Protein AF-A0A928DZR5-F1 (afdb_monomer_lite)

Sequence (218 aa):
MLEIAFDKNDNDEFLNQKRPVVEILNQNPQSFCEYRNFAVEVLEKYSDEQIVLIKNNCKLFSSNLFAVALFVQSCLTETKTECVVFKTKNYESELKSYKPYVALTIALKYAIRLYNLPLKQAYKEIANMSYLGIDIKKDYENKLILMTLNDKTEKIEMKATTLEQAIVAVSCLKAYSLLKTGDAFATRIAVKDRDENVNINEVINQIVKNVVGFVDRQ

Foldseek 3Di:
DEAEAEDQDPDCDDPRDHAAEDEAADDQDPALVSLLVVLVVVQVVCQVGQEYEYEYPDPNDDPLSNVLSNLLVVLVDPGNHRYYYYHDNPRVVSVVLNVLSVLLSVLLSLLSVLVPDDQVVSVVVLQVPCVLVWDWDADPPQQKIKIKDDDDPDEAEQEAPDSLSSSLQSSLVSSCSVSVLNGIYIYIHHRDPDDDDHDSVVSSRSNCVSRVVVSNVD

Radius of gyration: 18.71 Å; chains: 1; bounding box: 44×34×53 Å

Secondary structure (DSSP, 8-state):
--EEEEES--SSEETTEE--EEEESS---SSHHHHHHHHHHHHHHTTT-SEEEEEE--TTS-HHHHHHHHHHHHHHS-----EEEEE-TTHHHHHHHHHHHHHHHHHHHHHHHHHTS-HHHHHHHHTTGGGGTEEEEEETTTTEEEEEES--SS-EEEEE-SHHHHHHHHHHHHHHHHHT----EEEEEEPPSS-----HHHHHHHHHHHHHHHHTT-

pLDDT: mean 91.61, std 5.46, range [62.41, 97.62]

Structure (mmCIF, N/CA/C/O backbone):
data_AF-A0A928DZR5-F1
#
_entry.id   AF-A0A928DZR5-F1
#
loop_
_atom_site.group_PDB
_atom_site.id
_atom_site.type_symbol
_atom_site.label_atom_id
_atom_site.label_alt_id
_atom_site.label_comp_id
_atom_site.label_asym_id
_atom_site.label_entity_id
_atom_site.label_seq_id
_atom_site.pdbx_PDB_ins_code
_atom_site.Cartn_x
_atom_site.Cartn_y
_atom_site.Cartn_z
_atom_site.occupancy
_atom_site.B_iso_or_equiv
_atom_site.auth_seq_id
_atom_site.auth_comp_id
_atom_site.auth_asym_id
_atom_site.auth_atom_id
_atom_site.pdbx_PDB_model_num
ATOM 1 N N . MET A 1 1 ? -12.751 -5.216 0.660 1.00 71.50 1 MET A N 1
ATOM 2 C CA . MET A 1 1 ? -11.737 -4.137 0.723 1.00 71.50 1 MET A CA 1
ATOM 3 C C . MET A 1 1 ? -12.144 -3.271 1.882 1.00 71.50 1 MET A C 1
ATOM 5 O O . MET A 1 1 ? -13.259 -2.773 1.846 1.00 71.50 1 MET A O 1
ATOM 9 N N . LEU A 1 2 ? -11.287 -3.171 2.892 1.00 90.38 2 LEU A N 1
ATOM 10 C CA . LEU A 1 2 ? -11.593 -2.429 4.104 1.00 90.38 2 LEU A CA 1
ATOM 11 C C . LEU A 1 2 ? -11.701 -0.928 3.812 1.00 90.38 2 LEU A C 1
ATOM 13 O O . LEU A 1 2 ? -10.811 -0.347 3.185 1.00 90.38 2 LEU A O 1
ATOM 17 N N . GLU A 1 3 ? -12.777 -0.312 4.280 1.00 92.38 3 GLU A N 1
ATOM 18 C CA . GLU A 1 3 ? -12.950 1.133 4.315 1.00 92.38 3 GLU A CA 1
ATOM 19 C C . GLU A 1 3 ? -12.317 1.709 5.588 1.00 92.38 3 GLU A C 1
ATOM 21 O O . GLU A 1 3 ? -12.476 1.164 6.680 1.00 92.38 3 GLU A O 1
ATOM 26 N N . ILE A 1 4 ? -11.597 2.822 5.447 1.00 94.50 4 ILE A N 1
ATOM 27 C CA . ILE A 1 4 ? -11.065 3.585 6.578 1.00 94.50 4 ILE A CA 1
ATOM 28 C C . ILE A 1 4 ? -11.895 4.853 6.720 1.00 94.50 4 ILE A C 1
ATOM 30 O O . ILE A 1 4 ? -11.915 5.688 5.815 1.00 94.50 4 ILE A O 1
ATOM 34 N N . ALA A 1 5 ? -12.536 5.010 7.873 1.00 93.44 5 ALA A N 1
ATOM 35 C CA . ALA A 1 5 ? -13.313 6.191 8.213 1.00 93.44 5 ALA A CA 1
ATOM 36 C C . ALA A 1 5 ? -12.700 6.924 9.409 1.00 93.44 5 ALA A C 1
ATOM 38 O O . ALA A 1 5 ? -12.048 6.328 10.266 1.00 93.44 5 ALA A O 1
ATOM 39 N N . PHE A 1 6 ? -12.954 8.226 9.484 1.00 92.94 6 PHE A N 1
ATOM 40 C CA . PHE A 1 6 ? -12.655 9.046 10.652 1.00 92.94 6 PHE A CA 1
ATOM 41 C C . PHE A 1 6 ? -13.975 9.573 11.204 1.00 92.94 6 PHE A C 1
ATOM 43 O O . PHE A 1 6 ? -14.835 10.011 10.443 1.00 92.94 6 PHE A O 1
ATOM 50 N N . ASP A 1 7 ? -14.141 9.530 12.520 1.00 93.06 7 ASP A N 1
ATOM 51 C CA . ASP A 1 7 ? -15.343 10.018 13.190 1.00 93.06 7 ASP A CA 1
ATOM 52 C C . ASP A 1 7 ? -14.961 10.934 14.352 1.00 93.06 7 ASP A C 1
ATOM 54 O O . ASP A 1 7 ? -14.078 10.620 15.152 1.00 93.06 7 ASP A O 1
ATOM 58 N N . LYS A 1 8 ? -15.650 12.074 14.434 1.00 89.69 8 LYS A N 1
ATOM 59 C CA . LYS A 1 8 ? -15.463 13.080 15.483 1.00 89.69 8 LYS A CA 1
ATOM 60 C C . LYS A 1 8 ? -16.046 12.659 16.835 1.00 89.69 8 LYS A C 1
ATOM 62 O O . LYS A 1 8 ? -15.710 13.249 17.859 1.00 89.69 8 LYS A O 1
ATOM 67 N N . ASN A 1 9 ? -16.957 11.685 16.843 1.00 86.56 9 ASN A N 1
ATOM 68 C CA . ASN A 1 9 ? -17.625 11.245 18.062 1.00 86.56 9 ASN A CA 1
ATOM 69 C C . ASN A 1 9 ? -16.716 10.315 18.874 1.00 86.56 9 ASN A C 1
ATOM 71 O O . ASN A 1 9 ? -16.383 9.221 18.427 1.00 86.56 9 ASN A O 1
ATOM 75 N N . ASP A 1 10 ? -16.379 10.716 20.100 1.00 82.50 10 ASP A N 1
ATOM 76 C CA . ASP A 1 10 ? -15.495 9.964 21.012 1.00 82.50 10 ASP A CA 1
ATOM 77 C C . ASP A 1 10 ? -16.201 8.797 21.743 1.00 82.50 10 ASP A C 1
ATOM 79 O O . ASP A 1 10 ? -15.621 8.128 22.599 1.00 82.50 10 ASP A O 1
ATOM 83 N N . ASN A 1 11 ? -17.475 8.540 21.435 1.00 90.62 11 ASN A N 1
ATOM 84 C CA . ASN A 1 11 ? -18.231 7.421 21.996 1.00 90.62 11 ASN A CA 1
ATOM 85 C C . ASN A 1 11 ? -17.920 6.094 21.273 1.00 90.62 11 ASN A C 1
ATOM 87 O O . ASN A 1 11 ? -17.289 6.059 20.215 1.00 90.62 11 ASN A O 1
ATOM 91 N N . ASP A 1 12 ? -18.407 4.991 21.842 1.00 94.19 12 ASP A N 1
ATOM 92 C CA . ASP A 1 12 ? -18.210 3.629 21.317 1.00 94.19 12 ASP A CA 1
ATOM 93 C C . ASP A 1 12 ? -19.251 3.253 20.253 1.00 94.19 12 ASP A C 1
ATOM 95 O O . ASP A 1 12 ? -19.574 2.081 20.054 1.00 94.19 12 ASP A O 1
ATOM 99 N N . GLU A 1 13 ? -19.821 4.256 19.584 1.00 93.38 13 GLU A N 1
ATOM 100 C CA . GLU A 1 13 ? -20.900 4.074 18.623 1.00 93.38 13 GLU A CA 1
ATOM 101 C C . GLU A 1 13 ? -20.498 4.570 17.242 1.00 93.38 13 GLU A C 1
ATOM 103 O O . GLU A 1 13 ? -19.826 5.586 17.099 1.00 93.38 13 GLU A O 1
ATOM 108 N N . PHE A 1 14 ? -20.958 3.885 16.204 1.00 94.25 14 PHE A N 1
ATOM 109 C CA . PHE A 1 14 ? -20.889 4.367 14.831 1.00 94.25 14 PHE A CA 1
ATOM 110 C C . PHE A 1 14 ? -22.172 3.964 14.111 1.00 94.25 14 PHE A C 1
ATOM 112 O O . PHE A 1 14 ? -22.651 2.841 14.282 1.00 94.25 14 PHE A O 1
ATOM 119 N N . LEU A 1 15 ? -22.759 4.897 13.353 1.00 91.56 15 LEU A N 1
ATOM 120 C CA . LEU A 1 15 ? -24.101 4.746 12.771 1.00 91.56 15 LEU A CA 1
ATOM 121 C C . LEU A 1 15 ? -25.172 4.395 13.830 1.00 91.56 15 LEU A C 1
ATOM 123 O O . LEU A 1 15 ? -26.038 3.556 13.597 1.00 91.56 15 LEU A O 1
ATOM 127 N N . ASN A 1 16 ? -25.100 5.042 15.003 1.00 89.94 16 ASN A N 1
ATOM 128 C CA . ASN A 1 16 ? -26.013 4.863 16.146 1.00 89.94 16 ASN A CA 1
ATOM 129 C C . ASN A 1 16 ? -26.061 3.433 16.723 1.00 89.94 16 ASN A C 1
ATOM 131 O O . ASN A 1 16 ? -27.055 3.039 17.330 1.00 89.94 16 ASN A O 1
ATOM 135 N N . GLN A 1 17 ? -25.004 2.640 16.527 1.00 93.31 17 GLN A N 1
ATOM 136 C CA . GLN A 1 17 ? -24.871 1.299 17.097 1.00 93.31 17 GLN A CA 1
ATOM 137 C C . GLN A 1 17 ? -23.538 1.173 17.824 1.00 93.31 17 GLN A C 1
ATOM 139 O O . GLN A 1 17 ? -22.518 1.640 17.314 1.00 93.31 17 GLN A O 1
ATOM 144 N N . LYS A 1 18 ? -23.539 0.512 18.987 1.00 94.75 18 LYS A N 1
ATOM 145 C CA . LYS A 1 18 ? -22.303 0.157 19.692 1.00 94.75 18 LYS A CA 1
ATOM 146 C C . LYS A 1 18 ? -21.479 -0.812 18.855 1.00 94.75 18 LYS A C 1
ATOM 148 O O . LYS A 1 18 ? -22.033 -1.739 18.267 1.00 94.75 18 LYS A O 1
ATOM 153 N N . ARG A 1 19 ? -20.167 -0.597 18.817 1.00 96.25 19 ARG A N 1
ATOM 154 C CA . ARG A 1 19 ? -19.215 -1.402 18.043 1.00 96.25 19 ARG A CA 1
ATOM 155 C C . ARG A 1 19 ? -18.032 -1.821 18.917 1.00 96.25 19 ARG A C 1
ATOM 157 O O . ARG A 1 19 ? -17.744 -1.139 19.901 1.00 96.25 19 ARG A O 1
ATOM 164 N N . PRO A 1 20 ? -17.336 -2.916 18.578 1.00 96.19 20 PRO A N 1
ATOM 165 C CA . PRO A 1 20 ? -16.095 -3.283 19.250 1.00 96.19 20 PRO A CA 1
ATOM 166 C C . PRO A 1 20 ? -15.053 -2.164 19.145 1.00 96.19 20 PRO A C 1
ATOM 168 O O . PRO A 1 20 ? -14.880 -1.553 18.089 1.00 96.19 20 PRO A O 1
ATOM 171 N N . VAL A 1 21 ? -14.344 -1.922 20.249 1.00 97.00 21 VAL A N 1
ATOM 172 C CA . VAL A 1 21 ? -13.329 -0.868 20.366 1.00 97.00 21 VAL A CA 1
ATOM 173 C C . VAL A 1 21 ? -11.951 -1.484 20.572 1.00 97.00 21 VAL A C 1
ATOM 175 O O . VAL A 1 21 ? -11.769 -2.378 21.401 1.00 97.00 21 VAL A O 1
ATOM 178 N N . VAL A 1 22 ? -10.972 -0.961 19.839 1.00 96.88 22 VAL A N 1
ATOM 179 C CA . VAL A 1 22 ? -9.543 -1.190 20.040 1.00 96.88 22 VAL A CA 1
ATOM 180 C C . VAL A 1 22 ? -8.931 0.086 20.598 1.00 96.88 22 VAL A C 1
ATOM 182 O O . VAL A 1 22 ? -8.858 1.109 19.912 1.00 96.88 22 VAL A O 1
ATOM 185 N N . GLU A 1 23 ? -8.476 0.020 21.845 1.00 95.50 23 GLU A N 1
ATOM 186 C CA . GLU A 1 23 ? -7.739 1.112 22.473 1.00 95.50 23 GLU A CA 1
ATOM 187 C C . GLU A 1 23 ? -6.235 0.951 22.261 1.00 95.50 23 GLU A C 1
ATOM 189 O O . GLU A 1 23 ? -5.649 -0.092 22.553 1.00 95.50 23 GLU A O 1
ATOM 194 N N . ILE A 1 24 ? -5.593 2.016 21.785 1.00 94.12 24 ILE A N 1
ATOM 195 C CA . ILE A 1 24 ? -4.145 2.079 21.599 1.00 94.12 24 ILE A CA 1
ATOM 196 C C . ILE A 1 24 ? -3.582 2.997 22.678 1.00 94.12 24 ILE A C 1
ATOM 198 O O . ILE A 1 24 ? -3.734 4.216 22.607 1.00 94.12 24 ILE A O 1
ATOM 202 N N . LEU A 1 25 ? -2.961 2.400 23.699 1.00 90.75 25 LEU A N 1
ATOM 203 C CA . LEU A 1 25 ? -2.481 3.121 24.884 1.00 90.75 25 LEU A CA 1
ATOM 204 C C . LEU A 1 25 ? -0.953 3.285 24.890 1.00 90.75 25 LEU A C 1
ATOM 206 O O . LEU A 1 25 ? -0.453 4.402 24.983 1.00 90.75 25 LEU A O 1
ATOM 210 N N . ASN A 1 26 ? -0.212 2.183 24.739 1.00 88.25 26 ASN A N 1
ATOM 211 C CA . ASN A 1 26 ? 1.244 2.135 24.947 1.00 88.25 26 ASN A CA 1
ATOM 212 C C . ASN A 1 26 ? 2.001 1.482 23.777 1.00 88.25 26 ASN A C 1
ATOM 214 O O . ASN A 1 26 ? 3.027 0.839 23.980 1.00 88.25 26 ASN A O 1
ATOM 218 N N . GLN A 1 27 ? 1.481 1.606 22.555 1.00 88.50 27 GLN A N 1
ATOM 219 C CA . GLN A 1 27 ? 2.130 1.060 21.364 1.00 88.50 27 GLN A CA 1
ATOM 220 C C . GLN A 1 27 ? 3.113 2.078 20.784 1.00 88.50 27 GLN A C 1
ATOM 222 O O . GLN A 1 27 ? 2.746 3.223 20.536 1.00 88.50 27 GLN A O 1
ATOM 227 N N . ASN A 1 28 ? 4.350 1.658 20.528 1.00 91.38 28 ASN A N 1
ATOM 228 C CA . ASN A 1 28 ? 5.368 2.497 19.892 1.00 91.38 28 ASN A CA 1
ATOM 229 C C . ASN A 1 28 ? 6.084 1.720 18.773 1.00 91.38 28 ASN A C 1
ATOM 231 O O . ASN A 1 28 ? 7.232 1.303 18.961 1.00 91.38 28 ASN A O 1
ATOM 235 N N . PRO A 1 29 ? 5.406 1.478 17.636 1.00 91.94 29 PRO A N 1
ATOM 236 C CA . PRO A 1 29 ? 5.969 0.689 16.554 1.00 91.94 29 PRO A CA 1
ATOM 237 C C . PRO A 1 29 ? 7.194 1.385 15.952 1.00 91.94 29 PRO A C 1
ATOM 239 O O . PRO A 1 29 ? 7.109 2.544 15.546 1.00 91.94 29 PRO A O 1
ATOM 242 N N . GLN A 1 30 ? 8.320 0.679 15.860 1.00 91.25 30 GLN A N 1
ATOM 243 C CA . GLN A 1 30 ? 9.561 1.214 15.276 1.00 91.25 30 GLN A CA 1
ATOM 244 C C . GLN A 1 30 ? 9.642 1.008 13.760 1.00 91.25 30 GLN A C 1
ATOM 246 O O . GLN A 1 30 ? 10.487 1.591 13.079 1.00 91.25 30 GLN A O 1
ATOM 251 N N . SER A 1 31 ? 8.762 0.174 13.210 1.00 93.00 31 SER A N 1
ATOM 252 C CA . SER A 1 31 ? 8.752 -0.196 11.801 1.00 93.00 31 SER A CA 1
ATOM 253 C C . SER A 1 31 ? 7.333 -0.388 11.269 1.00 93.00 31 SER A C 1
ATOM 255 O O . SER A 1 31 ? 6.389 -0.654 12.014 1.00 93.00 31 SER A O 1
ATOM 257 N N . PHE A 1 32 ? 7.172 -0.312 9.944 1.00 95.25 32 PHE A N 1
ATOM 258 C CA . PHE A 1 32 ? 5.887 -0.623 9.314 1.00 95.25 32 PHE A CA 1
ATOM 259 C C . PHE A 1 32 ? 5.475 -2.093 9.510 1.00 95.25 32 PHE A C 1
ATOM 261 O O . PHE A 1 32 ? 4.285 -2.392 9.585 1.00 95.25 32 PHE A O 1
ATOM 268 N N . CYS A 1 33 ? 6.442 -3.004 9.672 1.00 94.56 33 CYS A N 1
ATOM 269 C CA . CYS A 1 33 ? 6.179 -4.401 10.020 1.00 94.56 33 CYS A CA 1
ATOM 270 C C . CYS A 1 33 ? 5.407 -4.533 11.336 1.00 94.56 33 CYS A C 1
ATOM 272 O O . CYS A 1 33 ? 4.471 -5.319 11.416 1.00 94.56 33 CYS A O 1
ATOM 274 N N . GLU A 1 34 ? 5.756 -3.747 12.353 1.00 95.31 34 GLU A N 1
ATOM 275 C CA . GLU A 1 34 ? 5.066 -3.781 13.646 1.00 95.31 34 GLU A CA 1
ATOM 276 C C . GLU A 1 34 ? 3.627 -3.261 13.536 1.00 95.31 34 GLU A C 1
ATOM 278 O O . GLU A 1 34 ? 2.712 -3.894 14.060 1.00 95.31 34 GLU A O 1
ATOM 283 N N . TYR A 1 35 ? 3.390 -2.190 12.763 1.00 97.06 35 TYR A N 1
ATOM 284 C CA . TYR A 1 35 ? 2.023 -1.757 12.433 1.00 97.06 35 TYR A CA 1
ATOM 285 C C . TYR A 1 35 ? 1.234 -2.862 11.721 1.00 97.06 35 TYR A C 1
ATOM 287 O O . TYR A 1 35 ? 0.052 -3.064 11.993 1.00 97.06 35 TYR A O 1
ATOM 295 N N . ARG A 1 36 ? 1.886 -3.587 10.807 1.00 95.94 36 ARG A N 1
ATOM 296 C CA . ARG A 1 36 ? 1.290 -4.694 10.055 1.00 95.94 36 ARG A CA 1
ATOM 297 C C . ARG A 1 36 ? 0.966 -5.905 10.916 1.00 95.94 36 ARG A C 1
ATOM 299 O O . ARG A 1 36 ? -0.083 -6.496 10.683 1.00 95.94 36 ARG A O 1
ATOM 306 N N . ASN A 1 37 ? 1.819 -6.260 11.871 1.00 95.00 37 ASN A N 1
ATOM 307 C CA . ASN A 1 37 ? 1.555 -7.346 12.814 1.00 95.00 37 ASN A CA 1
ATOM 308 C C . ASN A 1 37 ? 0.367 -6.991 13.707 1.00 95.00 37 ASN A C 1
ATOM 310 O O . ASN A 1 37 ? -0.575 -7.769 13.812 1.00 95.00 37 ASN A O 1
ATOM 314 N N . PHE A 1 38 ? 0.338 -5.765 14.232 1.00 96.38 38 PHE A N 1
ATOM 315 C CA . PHE A 1 38 ? -0.793 -5.305 15.031 1.00 96.38 38 PHE A CA 1
ATOM 316 C C . PHE A 1 38 ? -2.099 -5.244 14.219 1.00 96.38 38 PHE A C 1
ATOM 318 O O . PHE A 1 38 ? -3.172 -5.565 14.722 1.00 96.38 38 PHE A O 1
ATOM 325 N N . ALA A 1 39 ? -2.026 -4.891 12.932 1.00 96.44 39 ALA A N 1
ATOM 326 C CA . ALA A 1 39 ? -3.187 -4.922 12.046 1.00 96.44 39 ALA A CA 1
ATOM 327 C C . ALA A 1 39 ? -3.724 -6.348 11.835 1.00 96.44 39 ALA A C 1
ATOM 329 O O . ALA A 1 39 ? -4.938 -6.522 11.779 1.00 96.44 39 ALA A O 1
ATOM 330 N N . VAL A 1 40 ? -2.847 -7.356 11.749 1.00 95.12 40 VAL A N 1
ATOM 331 C CA . VAL A 1 40 ? -3.257 -8.771 11.702 1.00 95.12 40 VAL A CA 1
ATOM 332 C C . VAL A 1 40 ? -3.973 -9.150 12.992 1.00 95.12 40 VAL A C 1
ATOM 334 O O . VAL A 1 40 ? -5.101 -9.620 12.924 1.00 95.12 40 VAL A O 1
ATOM 337 N N . GLU A 1 41 ? -3.383 -8.851 14.152 1.00 94.75 41 GLU A N 1
ATOM 338 C CA . GLU A 1 41 ? -3.993 -9.148 15.456 1.00 94.75 41 GLU A CA 1
ATOM 339 C C . GLU A 1 41 ? -5.399 -8.548 15.587 1.00 94.75 41 GLU A C 1
ATOM 341 O O . GLU A 1 41 ? -6.324 -9.212 16.053 1.00 94.75 41 GLU A O 1
ATOM 346 N N . VAL A 1 42 ? -5.584 -7.298 15.147 1.00 95.19 42 VAL A N 1
ATOM 347 C CA . VAL A 1 42 ? -6.896 -6.639 15.161 1.00 95.19 42 VAL A CA 1
ATOM 348 C C . VAL A 1 42 ? -7.871 -7.316 14.197 1.00 95.19 42 VAL A C 1
ATOM 350 O O . VAL A 1 42 ? -8.982 -7.652 14.601 1.00 95.19 42 VAL A O 1
ATOM 353 N N . LEU A 1 43 ? -7.483 -7.542 12.941 1.00 94.06 43 LEU A N 1
ATOM 354 C CA . LEU A 1 43 ? -8.386 -8.133 11.947 1.00 94.06 43 LEU A CA 1
ATOM 355 C C . LEU A 1 43 ? -8.747 -9.590 12.262 1.00 94.06 43 LEU A C 1
ATOM 357 O O . LEU A 1 43 ? -9.856 -10.010 11.950 1.00 94.06 43 LEU A O 1
ATOM 361 N N . GLU A 1 44 ? -7.853 -10.350 12.894 1.00 93.56 44 GLU A N 1
ATOM 362 C CA . GLU A 1 44 ? -8.131 -11.716 13.345 1.00 93.56 44 GLU A CA 1
ATOM 363 C C . GLU A 1 44 ? -9.061 -11.720 14.561 1.00 93.56 44 GLU A C 1
ATOM 365 O O . GLU A 1 44 ? -10.085 -12.412 14.561 1.00 93.56 44 GLU A O 1
ATOM 370 N N . LYS A 1 45 ? -8.751 -10.900 15.575 1.00 94.25 45 LYS A N 1
ATOM 371 C CA . LYS A 1 45 ? -9.537 -10.810 16.813 1.00 94.25 45 LYS A CA 1
ATOM 372 C C . LYS A 1 45 ? -10.978 -10.361 16.570 1.00 94.25 45 LYS A C 1
ATOM 374 O O . LYS A 1 45 ? -11.873 -10.805 17.283 1.00 94.25 45 LYS A O 1
ATOM 379 N N . TYR A 1 46 ? -11.196 -9.489 15.589 1.00 93.38 46 TYR A N 1
ATOM 380 C CA . TYR A 1 46 ? -12.511 -8.941 15.247 1.00 93.38 46 TYR A CA 1
ATOM 381 C C . TYR A 1 46 ? -12.997 -9.415 13.868 1.00 93.38 46 TYR A C 1
ATOM 383 O O . TYR A 1 46 ? -13.766 -8.726 13.205 1.00 93.38 46 TYR A O 1
ATOM 391 N N . SER A 1 47 ? -12.564 -10.602 13.437 1.00 89.25 47 SER A N 1
ATOM 392 C CA . SER A 1 47 ? -12.852 -11.153 12.103 1.00 89.25 47 SER A CA 1
ATOM 393 C C . SER A 1 47 ? -14.340 -11.364 11.798 1.00 89.25 47 SER A C 1
ATOM 395 O O . SER A 1 47 ? -14.712 -11.378 10.624 1.00 89.25 47 SER A O 1
ATOM 397 N N . ASP A 1 48 ? -15.188 -11.497 12.821 1.00 90.06 48 ASP A N 1
ATOM 398 C CA . ASP A 1 48 ? -16.648 -11.619 12.689 1.00 90.06 48 ASP A CA 1
ATOM 399 C C . ASP A 1 48 ? -17.398 -10.279 12.752 1.00 90.06 48 ASP A C 1
ATOM 401 O O . ASP A 1 48 ? -18.610 -10.229 12.539 1.00 90.06 48 ASP A O 1
ATOM 405 N N . GLU A 1 49 ? -16.688 -9.184 13.006 1.00 93.75 49 GLU A N 1
ATOM 406 C CA . GLU A 1 49 ? -17.266 -7.857 13.171 1.00 93.75 49 GLU A CA 1
ATOM 407 C C . GLU A 1 49 ? -17.153 -7.070 11.868 1.00 93.75 49 GLU A C 1
ATOM 409 O O . GLU A 1 49 ? -16.064 -6.910 11.313 1.00 93.75 49 GLU A O 1
ATOM 414 N N . GLN A 1 50 ? -18.273 -6.521 11.390 1.00 94.25 50 GLN A N 1
ATOM 415 C CA . GLN A 1 50 ? -18.280 -5.699 10.174 1.00 94.25 50 GLN A CA 1
ATOM 416 C C . G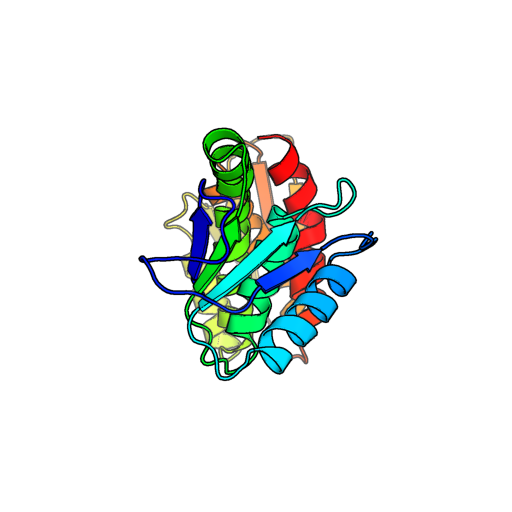LN A 1 50 ? -17.599 -4.341 10.378 1.00 94.25 50 GLN A C 1
ATOM 418 O O . GLN A 1 50 ? -16.997 -3.808 9.447 1.00 94.25 50 GLN A O 1
ATOM 423 N N . ILE A 1 51 ? -17.707 -3.766 11.582 1.00 96.25 51 ILE A N 1
ATOM 424 C CA . ILE A 1 51 ? -17.188 -2.433 11.897 1.00 96.25 51 ILE A CA 1
ATOM 425 C C . ILE A 1 51 ? -16.425 -2.473 13.215 1.00 96.25 51 ILE A C 1
ATOM 427 O O . ILE A 1 51 ? -16.989 -2.853 14.240 1.00 96.25 51 ILE A O 1
ATOM 431 N N . VAL A 1 52 ? -15.180 -1.998 13.198 1.00 96.88 52 VAL A N 1
ATOM 432 C CA . VAL A 1 52 ? -14.318 -1.896 14.385 1.00 96.88 52 VAL A CA 1
ATOM 433 C C . VAL A 1 52 ? -13.913 -0.444 14.616 1.00 96.88 52 VAL A C 1
ATOM 435 O O . VAL A 1 52 ? -13.558 0.272 13.679 1.00 96.88 52 VAL A O 1
ATOM 438 N N . LEU A 1 53 ? -13.963 0.008 15.869 1.00 97.62 53 LEU A N 1
ATOM 439 C CA . LEU A 1 53 ? -13.569 1.362 16.258 1.00 97.62 53 LEU A CA 1
ATOM 440 C C . LEU A 1 53 ? -12.140 1.364 16.794 1.00 97.62 53 LEU A C 1
ATOM 442 O O . LEU A 1 53 ? -11.792 0.542 17.637 1.00 97.62 53 LEU A O 1
ATOM 446 N N . ILE A 1 54 ? -11.330 2.326 16.364 1.00 97.06 54 ILE A N 1
ATOM 447 C CA . ILE A 1 54 ? -9.981 2.554 16.882 1.00 97.06 54 ILE A CA 1
ATOM 448 C C . ILE A 1 54 ? -9.978 3.843 17.691 1.00 97.06 54 ILE A C 1
ATOM 450 O O . ILE A 1 54 ? -10.295 4.913 17.167 1.00 97.06 54 ILE A O 1
ATOM 454 N N . LYS A 1 55 ? -9.564 3.749 18.954 1.00 95.56 55 LYS A N 1
ATOM 455 C CA . LYS A 1 55 ? -9.279 4.899 19.813 1.00 95.56 55 LYS A CA 1
ATOM 456 C C . LYS A 1 55 ? -7.782 4.979 20.049 1.00 95.56 55 LYS A C 1
ATOM 458 O O . LYS A 1 55 ? -7.221 4.202 20.823 1.00 95.56 55 LYS A O 1
ATOM 463 N N . ASN A 1 56 ? -7.130 5.913 19.362 1.00 93.69 56 ASN A N 1
ATOM 464 C CA . ASN A 1 56 ? -5.704 6.138 19.538 1.00 93.69 56 ASN A CA 1
ATOM 465 C C . ASN A 1 56 ? -5.446 7.182 20.630 1.00 93.69 56 ASN A C 1
ATOM 467 O O . ASN A 1 56 ? -5.581 8.380 20.396 1.00 93.69 56 ASN A O 1
ATOM 471 N N . ASN A 1 57 ? -5.042 6.712 21.809 1.00 90.94 57 ASN A N 1
ATOM 472 C CA . ASN A 1 57 ? -4.635 7.552 22.936 1.00 90.94 57 ASN A CA 1
ATOM 473 C C . ASN A 1 57 ? -3.104 7.594 23.103 1.00 90.94 57 ASN A C 1
ATOM 475 O O . ASN A 1 57 ? -2.603 8.141 24.087 1.00 90.94 57 ASN A O 1
ATOM 479 N N . CYS A 1 58 ? -2.347 7.042 22.148 1.00 91.62 58 CYS A N 1
ATOM 480 C CA . CYS A 1 58 ? -0.896 6.967 22.193 1.00 91.62 58 CYS A CA 1
ATOM 481 C C . CYS A 1 58 ? -0.257 7.957 21.211 1.00 91.62 58 CYS A C 1
ATOM 483 O O . CYS A 1 58 ? -0.344 7.805 19.996 1.00 91.62 58 CYS A O 1
ATOM 485 N N . LYS A 1 59 ? 0.464 8.956 21.733 1.00 87.88 59 LYS A N 1
ATOM 486 C CA . LYS A 1 59 ? 1.128 9.981 20.901 1.00 87.88 59 LYS A CA 1
ATOM 487 C C . LYS A 1 59 ? 2.250 9.439 20.012 1.00 87.88 59 LYS A C 1
ATOM 489 O O . LYS A 1 59 ? 2.603 10.085 19.033 1.00 87.88 59 LYS A O 1
ATOM 494 N N . LEU A 1 60 ? 2.832 8.298 20.375 1.00 90.75 60 LEU A N 1
ATOM 495 C CA . LEU A 1 60 ? 3.918 7.662 19.623 1.00 90.75 60 LEU A CA 1
ATOM 496 C C . LEU A 1 60 ? 3.396 6.764 18.491 1.00 90.75 60 LEU A C 1
ATOM 498 O O . LEU A 1 60 ? 4.181 6.233 17.711 1.00 90.75 60 LEU A O 1
ATOM 502 N N . PHE A 1 61 ? 2.077 6.602 18.391 1.00 93.44 61 PHE A N 1
ATOM 503 C CA . PHE A 1 61 ? 1.440 5.741 17.413 1.00 93.44 61 PHE A CA 1
ATOM 504 C C . PHE A 1 61 ? 0.797 6.568 16.298 1.00 93.44 61 PHE A C 1
ATOM 506 O O . PHE A 1 61 ? -0.079 7.398 16.545 1.00 93.44 61 PHE A O 1
ATOM 513 N N . SER A 1 62 ? 1.189 6.311 15.051 1.00 93.38 62 SER A N 1
ATOM 514 C CA . SER A 1 62 ? 0.608 6.961 13.876 1.00 93.38 62 SER A CA 1
ATOM 515 C C . SER A 1 62 ? -0.674 6.251 13.441 1.00 93.38 62 SER A C 1
ATOM 517 O O . SER A 1 62 ? -0.636 5.150 12.885 1.00 93.38 62 SER A O 1
ATOM 519 N N . SER A 1 63 ? -1.819 6.915 13.635 1.00 94.19 63 SER A N 1
ATOM 520 C CA . SER A 1 63 ? -3.118 6.452 13.123 1.00 94.19 63 SER A CA 1
ATOM 521 C C . SER A 1 63 ? -3.093 6.252 11.605 1.00 94.19 63 SER A C 1
ATOM 523 O O . SER A 1 63 ? -3.661 5.288 11.101 1.00 94.19 63 SER A O 1
ATOM 525 N N . ASN A 1 64 ? -2.378 7.114 10.875 1.00 94.69 64 ASN A N 1
ATOM 526 C CA . ASN A 1 64 ? -2.290 7.054 9.418 1.00 94.69 64 ASN A CA 1
ATOM 527 C C . ASN A 1 64 ? -1.520 5.822 8.935 1.00 94.69 64 ASN A C 1
ATOM 529 O O . ASN A 1 64 ? -2.005 5.100 8.064 1.00 94.69 64 ASN A O 1
ATOM 533 N N . LEU A 1 65 ? -0.356 5.527 9.526 1.00 95.44 65 LEU A N 1
ATOM 534 C CA . LEU A 1 65 ? 0.393 4.311 9.187 1.00 95.44 65 LEU A CA 1
ATOM 535 C C . LEU A 1 65 ? -0.381 3.053 9.569 1.00 95.44 65 LEU A C 1
ATOM 537 O O . LEU A 1 65 ? -0.379 2.082 8.814 1.00 95.44 65 LEU A O 1
ATOM 541 N N . PHE A 1 66 ? -1.095 3.079 10.692 1.00 97.19 66 PHE A N 1
ATOM 542 C CA . PHE A 1 66 ? -1.932 1.955 11.076 1.00 97.19 66 PHE A CA 1
ATOM 543 C C . PHE A 1 66 ? -3.124 1.750 10.141 1.00 97.19 66 PHE A C 1
ATOM 545 O O . PHE A 1 66 ? -3.413 0.617 9.767 1.00 97.19 66 PHE A O 1
ATOM 552 N N . ALA A 1 67 ? -3.766 2.825 9.682 1.00 96.50 67 ALA A N 1
ATOM 553 C CA . ALA A 1 67 ? -4.802 2.754 8.658 1.00 96.50 67 ALA A CA 1
ATOM 554 C C . ALA A 1 67 ? -4.276 2.126 7.356 1.00 96.50 67 ALA A C 1
ATOM 556 O O . ALA A 1 67 ? -4.946 1.278 6.766 1.00 96.50 67 ALA A O 1
ATOM 557 N N . VAL A 1 68 ? -3.058 2.484 6.925 1.00 96.62 68 VAL A N 1
ATOM 558 C CA . VAL A 1 68 ? -2.406 1.832 5.776 1.00 96.62 68 VAL A CA 1
ATOM 559 C C . VAL A 1 68 ? -2.138 0.354 6.060 1.00 96.62 68 VAL A C 1
ATOM 561 O O . VAL A 1 68 ? -2.389 -0.481 5.194 1.00 96.62 68 VAL A O 1
ATOM 564 N N . ALA A 1 69 ? -1.662 0.008 7.257 1.00 97.00 69 ALA A N 1
ATOM 565 C CA . ALA A 1 69 ? -1.407 -1.378 7.638 1.00 97.00 69 ALA A CA 1
ATOM 566 C C . ALA A 1 69 ? -2.690 -2.226 7.621 1.00 97.00 69 ALA A C 1
ATOM 568 O O . ALA A 1 69 ? -2.707 -3.269 6.971 1.00 97.00 69 ALA A O 1
ATOM 569 N N . LEU A 1 70 ? -3.774 -1.755 8.244 1.00 97.06 70 LEU A N 1
ATOM 570 C CA . LEU A 1 70 ? -5.095 -2.396 8.216 1.00 97.06 70 LEU A CA 1
ATOM 571 C C . LEU A 1 70 ? -5.597 -2.597 6.786 1.00 97.06 70 LEU A C 1
ATOM 573 O O . LEU A 1 70 ? -6.016 -3.692 6.411 1.00 97.06 70 LEU A O 1
ATOM 577 N N . PHE A 1 71 ? -5.490 -1.556 5.961 1.00 95.56 71 PHE A N 1
ATOM 578 C CA . PHE A 1 71 ? -5.869 -1.619 4.558 1.00 95.56 71 PHE A CA 1
ATOM 579 C C . PHE A 1 71 ? -5.087 -2.698 3.794 1.00 95.56 71 PHE A C 1
ATOM 581 O O . PHE A 1 71 ? -5.685 -3.526 3.103 1.00 95.56 71 PHE A O 1
ATOM 588 N N . VAL A 1 72 ? -3.758 -2.709 3.933 1.00 95.31 72 VAL A N 1
ATOM 589 C CA . VAL A 1 72 ? -2.880 -3.689 3.282 1.00 95.31 72 VAL A CA 1
ATOM 590 C C . VAL A 1 72 ? -3.236 -5.103 3.716 1.00 95.31 72 VAL A C 1
ATOM 592 O O . VAL A 1 72 ? -3.382 -5.971 2.858 1.00 95.31 72 VAL A O 1
ATOM 595 N N . GLN A 1 73 ? -3.408 -5.337 5.019 1.00 94.69 73 GLN A N 1
ATOM 596 C CA . GLN A 1 73 ? -3.738 -6.673 5.507 1.00 94.69 73 GLN A CA 1
ATOM 597 C C . GLN A 1 73 ? -5.103 -7.135 5.005 1.00 94.69 73 GLN A C 1
ATOM 599 O O . GLN A 1 73 ? -5.203 -8.255 4.524 1.00 94.69 73 GLN A O 1
ATOM 604 N N . SER A 1 74 ? -6.102 -6.250 4.941 1.00 93.19 74 SER A N 1
ATOM 605 C CA . SER A 1 74 ? -7.411 -6.582 4.352 1.00 93.19 74 SER A CA 1
ATOM 606 C C . SER A 1 74 ? -7.368 -6.960 2.863 1.00 93.19 74 SER A C 1
ATOM 608 O O . SER A 1 74 ? -8.345 -7.471 2.321 1.00 93.19 74 SER A O 1
ATOM 610 N N . CYS A 1 75 ? -6.271 -6.642 2.165 1.00 92.19 75 CYS A N 1
ATOM 611 C CA . CYS A 1 75 ? -6.045 -7.037 0.775 1.00 92.19 75 CYS A CA 1
ATOM 612 C C . CYS A 1 75 ? -5.281 -8.366 0.655 1.00 92.19 75 CYS A C 1
ATOM 614 O O . CYS A 1 75 ? -5.249 -8.935 -0.434 1.00 92.19 75 CYS A O 1
ATOM 616 N N . LEU A 1 76 ? -4.635 -8.821 1.732 1.00 91.25 76 LEU A N 1
ATOM 617 C CA . LEU A 1 76 ? -3.840 -10.051 1.782 1.00 91.25 76 LEU A CA 1
ATOM 618 C C . LEU A 1 76 ? -4.573 -11.196 2.486 1.00 91.25 76 LEU A C 1
ATOM 620 O O . LEU A 1 76 ? -4.250 -12.355 2.237 1.00 91.25 76 LEU A O 1
ATOM 624 N N . THR A 1 77 ? -5.541 -10.886 3.346 1.00 86.19 77 THR A N 1
ATOM 625 C CA . THR A 1 77 ? -6.330 -11.863 4.096 1.00 86.19 77 THR A CA 1
ATOM 626 C C . THR A 1 77 ? -7.821 -11.658 3.866 1.00 86.19 77 THR A C 1
ATOM 628 O O . THR A 1 77 ? -8.293 -10.546 3.621 1.00 86.19 77 THR A O 1
ATOM 631 N N . GLU A 1 78 ? -8.582 -12.748 3.944 1.00 82.12 78 GLU A N 1
ATOM 632 C CA . GLU A 1 78 ? -10.038 -12.665 3.996 1.00 82.12 78 GLU A CA 1
ATOM 633 C C . GLU A 1 78 ? -10.459 -12.173 5.384 1.00 82.12 78 GLU A C 1
ATOM 635 O O . GLU A 1 78 ? -10.113 -12.763 6.405 1.00 82.12 78 GLU A O 1
ATOM 640 N N . THR A 1 79 ? -11.203 -11.072 5.424 1.00 83.81 79 THR A N 1
ATOM 641 C CA . THR A 1 79 ? -11.800 -10.521 6.643 1.00 83.81 79 THR A CA 1
ATOM 642 C C . THR A 1 79 ? -13.232 -10.093 6.341 1.00 83.81 79 THR A C 1
ATOM 644 O O . THR A 1 79 ? -13.506 -9.582 5.250 1.00 83.81 79 THR A O 1
ATOM 647 N N . LYS A 1 80 ? -14.152 -10.308 7.291 1.00 88.31 80 LYS A N 1
ATOM 648 C CA . LYS A 1 80 ? -15.520 -9.770 7.206 1.00 88.31 80 LYS A CA 1
ATOM 649 C C . LYS A 1 80 ? -15.597 -8.327 7.695 1.00 88.31 80 LYS A C 1
ATOM 651 O O . LYS A 1 80 ? -16.646 -7.707 7.557 1.00 88.31 80 LYS A O 1
ATOM 656 N N . THR A 1 81 ? -14.515 -7.789 8.257 1.00 92.19 81 THR A N 1
ATOM 657 C CA . THR A 1 81 ? -14.457 -6.379 8.621 1.00 92.19 81 THR A CA 1
ATOM 658 C C . THR A 1 81 ? -14.487 -5.537 7.354 1.00 92.19 81 THR A C 1
ATOM 660 O O . THR A 1 81 ? -13.580 -5.569 6.520 1.00 92.19 81 THR A O 1
ATOM 663 N N . GLU A 1 82 ? -15.567 -4.784 7.208 1.00 92.75 82 GLU A N 1
ATOM 664 C CA . GLU A 1 82 ? -15.835 -3.917 6.069 1.00 92.75 82 GLU A CA 1
ATOM 665 C C . GLU A 1 82 ? -15.312 -2.506 6.328 1.00 92.75 82 GLU A C 1
ATOM 667 O O . GLU A 1 82 ? -14.831 -1.859 5.401 1.00 92.75 82 GLU A O 1
ATOM 672 N N . CYS A 1 83 ? -15.349 -2.043 7.583 1.00 95.38 83 CYS A N 1
ATOM 673 C CA . CYS A 1 83 ? -14.953 -0.690 7.951 1.00 95.38 83 CYS A CA 1
ATOM 674 C C . CYS A 1 83 ? -14.166 -0.648 9.267 1.00 95.38 83 CYS A C 1
ATOM 676 O O . CYS A 1 83 ? -14.560 -1.242 10.271 1.00 95.38 83 CYS A O 1
ATOM 678 N N . VAL A 1 84 ? -13.077 0.118 9.282 1.00 96.69 84 VAL A N 1
ATOM 679 C CA . VAL A 1 84 ? -12.410 0.538 10.515 1.00 96.69 84 VAL A CA 1
ATOM 680 C C . VAL A 1 84 ? -12.567 2.044 10.684 1.00 96.69 84 VAL A C 1
ATOM 682 O O . VAL A 1 84 ? -12.229 2.825 9.793 1.00 96.69 84 VAL A O 1
ATOM 685 N N . VAL A 1 85 ? -13.059 2.453 11.853 1.00 96.50 85 VAL A N 1
ATOM 686 C CA . VAL A 1 85 ? -13.366 3.850 12.165 1.00 96.50 85 VAL A CA 1
ATOM 687 C C . VAL A 1 85 ? -12.399 4.375 13.218 1.00 96.50 85 VAL A C 1
ATOM 689 O O . VAL A 1 85 ? -12.437 3.959 14.374 1.00 96.50 85 VAL A O 1
ATOM 692 N N . PHE A 1 86 ? -11.564 5.337 12.847 1.00 96.00 86 PHE A N 1
ATOM 693 C CA . PHE A 1 86 ? -10.713 6.061 13.783 1.00 96.00 86 PHE A CA 1
ATOM 694 C C . PHE A 1 86 ? -11.526 7.145 14.488 1.00 96.00 86 PHE A C 1
ATOM 696 O O . PHE A 1 86 ? -11.952 8.127 13.873 1.00 96.00 86 PHE A O 1
ATOM 703 N N . LYS A 1 87 ? -11.734 6.975 15.794 1.00 95.19 87 LYS A N 1
ATOM 704 C CA . LYS A 1 87 ? -12.346 7.994 16.646 1.00 95.19 87 LYS A CA 1
ATOM 705 C C . LYS A 1 87 ? -11.306 9.058 16.967 1.00 95.19 87 LYS A C 1
ATOM 707 O O . LYS A 1 87 ? -10.258 8.758 17.536 1.00 95.19 87 LYS A O 1
ATOM 712 N N . THR A 1 88 ? -11.581 10.299 16.585 1.00 89.94 88 THR A N 1
ATOM 713 C CA . THR A 1 88 ? -10.646 11.412 16.762 1.00 89.94 88 THR A CA 1
ATOM 714 C C . THR A 1 88 ? -11.354 12.682 17.200 1.00 89.94 88 THR A C 1
ATOM 716 O O . THR A 1 88 ? -12.382 13.064 16.655 1.00 89.94 88 THR A O 1
ATOM 719 N N . LYS A 1 89 ? -10.761 13.399 18.156 1.00 86.06 89 LYS A N 1
ATOM 720 C CA . LYS A 1 89 ? -11.256 14.717 18.583 1.00 86.06 89 LYS A CA 1
ATOM 721 C C . LYS A 1 89 ? -10.983 15.801 17.535 1.00 86.06 89 LYS A C 1
ATOM 723 O O . LYS A 1 89 ? -11.767 16.735 17.406 1.00 86.06 89 LYS A O 1
ATOM 728 N N . ASN A 1 90 ? -9.911 15.649 16.752 1.00 85.75 90 ASN A N 1
ATOM 729 C CA . ASN A 1 90 ? -9.442 16.627 15.766 1.00 85.75 90 ASN A CA 1
ATOM 730 C C . ASN A 1 90 ? -9.682 16.136 14.330 1.00 85.75 90 ASN A C 1
ATOM 732 O O . ASN A 1 90 ? -8.759 16.090 13.516 1.00 85.75 90 ASN A O 1
ATOM 736 N N . TYR A 1 91 ? -10.931 15.771 14.023 1.00 87.69 91 TYR A N 1
ATOM 737 C CA . TYR A 1 91 ? -11.338 15.159 12.751 1.00 87.69 91 TYR A CA 1
ATOM 738 C C . TYR A 1 91 ? -10.759 15.836 11.503 1.00 87.69 91 TYR A C 1
ATOM 740 O O . TYR A 1 91 ? -10.177 15.159 10.662 1.00 87.69 91 TYR A O 1
ATOM 748 N N . GLU A 1 92 ? -10.877 17.159 11.374 1.00 88.88 92 GLU A N 1
ATOM 749 C CA . GLU A 1 92 ? -10.418 17.859 10.166 1.00 88.88 92 GLU A CA 1
ATOM 750 C C . GLU A 1 92 ? -8.903 17.762 9.974 1.00 88.88 92 GLU A C 1
ATOM 752 O O . GLU A 1 92 ? -8.426 17.586 8.851 1.00 88.88 92 GLU A O 1
ATOM 757 N N . SER A 1 93 ? -8.150 17.849 11.073 1.00 88.81 93 SER A N 1
ATOM 758 C CA . SER A 1 93 ? -6.692 17.761 11.031 1.00 88.81 93 SER A CA 1
ATOM 759 C C . SER A 1 93 ? -6.232 16.349 10.688 1.00 88.81 93 SER A C 1
ATOM 761 O O . SER A 1 93 ? -5.336 16.195 9.862 1.00 88.81 93 SER A O 1
ATOM 763 N N . GLU A 1 94 ? -6.855 15.330 11.283 1.00 88.25 94 GLU A N 1
ATOM 764 C CA . GLU A 1 94 ? -6.541 13.928 10.990 1.00 88.25 94 GLU A CA 1
ATOM 765 C C . GLU A 1 94 ? -6.934 13.549 9.561 1.00 88.25 94 GLU A C 1
ATOM 767 O O . GLU A 1 94 ? -6.165 12.934 8.832 1.00 88.25 94 GLU A O 1
ATOM 772 N N . LEU A 1 95 ? -8.107 13.983 9.097 1.00 88.75 95 LEU A N 1
ATOM 773 C CA . LEU A 1 95 ? -8.521 13.715 7.725 1.00 88.75 95 LEU A CA 1
ATOM 774 C C . LEU A 1 95 ? -7.571 14.379 6.723 1.00 88.75 95 LEU A C 1
ATOM 776 O O . LEU A 1 95 ? -7.242 13.793 5.691 1.00 88.75 95 LEU A O 1
ATOM 780 N N . LYS A 1 96 ? -7.123 15.609 7.004 1.00 89.38 96 LYS A N 1
ATOM 781 C CA . LYS A 1 96 ? -6.146 16.299 6.158 1.00 89.38 96 LYS A CA 1
ATOM 782 C C . LYS A 1 96 ? -4.805 15.562 6.146 1.00 89.38 96 LYS A C 1
ATOM 784 O O . LYS A 1 96 ? -4.262 15.387 5.058 1.00 89.38 96 LYS A O 1
ATOM 789 N N . SER A 1 97 ? -4.316 15.108 7.300 1.00 90.19 97 SER A N 1
ATOM 790 C CA . SER A 1 97 ? -3.055 14.362 7.398 1.00 90.19 97 SER A CA 1
ATOM 791 C C . SER A 1 97 ? -3.139 12.977 6.745 1.00 90.19 97 SER A C 1
ATOM 793 O O . SER A 1 97 ? -2.142 12.492 6.221 1.00 90.19 97 SER A O 1
ATOM 795 N N . TYR A 1 98 ? -4.324 12.357 6.707 1.00 90.94 98 TYR A N 1
ATOM 796 C CA . TYR A 1 98 ? -4.542 11.057 6.070 1.00 90.94 98 TYR A CA 1
ATOM 797 C C . TYR A 1 98 ? -4.612 11.119 4.536 1.00 90.94 98 TYR A C 1
ATOM 799 O O . TYR A 1 98 ? -4.262 10.151 3.864 1.00 90.94 98 TYR A O 1
ATOM 807 N N . LYS A 1 99 ? -5.035 12.243 3.939 1.00 89.88 99 LYS A N 1
ATOM 808 C CA . LYS A 1 99 ? -5.199 12.366 2.472 1.00 89.88 99 LYS A CA 1
ATOM 809 C C . LYS A 1 99 ? -3.969 11.901 1.668 1.00 89.88 99 LYS A C 1
ATOM 811 O O . LYS A 1 99 ? -4.159 11.107 0.746 1.00 89.88 99 LYS A O 1
ATOM 816 N N . PRO A 1 100 ? -2.728 12.308 1.997 1.00 90.69 100 PRO A N 1
ATOM 817 C CA . PRO A 1 100 ? -1.529 11.803 1.323 1.00 90.69 100 PRO A CA 1
ATOM 818 C C . PRO A 1 100 ? -1.349 10.277 1.438 1.00 90.69 100 PRO A C 1
ATOM 820 O O . PRO A 1 100 ? -0.912 9.623 0.490 1.00 90.69 100 PRO A O 1
ATOM 823 N N . TYR A 1 101 ? -1.760 9.670 2.555 1.00 94.25 101 TYR A N 1
ATOM 824 C CA . TYR A 1 101 ? -1.683 8.221 2.765 1.00 94.25 101 TYR A CA 1
ATOM 825 C C . TYR A 1 101 ? -2.650 7.434 1.862 1.00 94.25 101 TYR A C 1
ATOM 827 O O . TYR A 1 101 ? -2.391 6.266 1.572 1.00 94.25 101 TYR A O 1
ATOM 835 N N . VAL A 1 102 ? -3.703 8.062 1.323 1.00 92.56 102 VAL A N 1
ATOM 836 C CA . VAL A 1 102 ? -4.582 7.442 0.312 1.00 92.56 102 VAL A CA 1
ATOM 837 C C . VAL A 1 102 ? -3.824 7.147 -0.989 1.00 92.56 102 VAL A C 1
ATOM 839 O O . VAL A 1 102 ? -4.039 6.114 -1.623 1.00 92.56 102 VAL A O 1
ATOM 842 N N . ALA A 1 103 ? -2.884 8.006 -1.393 1.00 92.88 103 ALA A N 1
ATOM 843 C CA . ALA A 1 103 ? -2.037 7.723 -2.555 1.00 92.88 103 ALA A CA 1
ATOM 844 C C . ALA A 1 103 ? -1.157 6.482 -2.316 1.00 92.88 103 ALA A C 1
ATOM 846 O O . ALA A 1 103 ? -0.996 5.647 -3.212 1.00 92.88 103 ALA A O 1
ATOM 847 N N . LEU A 1 104 ? -0.645 6.331 -1.090 1.00 95.31 104 LEU A N 1
ATOM 848 C CA . LEU A 1 104 ? 0.136 5.170 -0.674 1.00 95.31 104 LEU A CA 1
ATOM 849 C C . LEU A 1 104 ? -0.713 3.886 -0.656 1.00 95.31 104 LEU A C 1
ATOM 851 O O . LEU A 1 104 ? -0.261 2.868 -1.177 1.00 95.31 104 LEU A O 1
ATOM 855 N N . THR A 1 105 ? -1.954 3.910 -0.156 1.00 95.12 105 THR A N 1
ATOM 856 C CA . THR A 1 105 ? -2.836 2.724 -0.197 1.00 95.12 105 THR A CA 1
ATOM 857 C C . THR A 1 105 ? -3.183 2.310 -1.629 1.00 95.12 105 THR A C 1
ATOM 859 O O . THR A 1 105 ? -3.153 1.119 -1.946 1.00 95.12 105 THR A O 1
ATOM 862 N N . ILE A 1 106 ? -3.430 3.266 -2.534 1.00 94.38 106 ILE A N 1
ATOM 863 C CA . ILE A 1 106 ? -3.662 2.986 -3.962 1.00 94.38 106 ILE A CA 1
ATOM 864 C C . ILE A 1 106 ? -2.432 2.327 -4.601 1.00 94.38 106 ILE A C 1
ATOM 866 O O . ILE A 1 106 ? -2.571 1.365 -5.364 1.00 94.38 106 ILE A O 1
ATOM 870 N N . ALA A 1 107 ? -1.231 2.821 -4.294 1.00 95.62 107 ALA A N 1
ATOM 871 C CA . ALA A 1 107 ? 0.019 2.242 -4.776 1.00 95.62 107 ALA A CA 1
ATOM 872 C C . ALA A 1 107 ? 0.261 0.828 -4.228 1.00 95.62 107 ALA A C 1
ATOM 874 O O . ALA A 1 107 ? 0.609 -0.071 -4.990 1.00 95.62 107 ALA A O 1
ATOM 875 N N . LEU A 1 108 ? 0.012 0.595 -2.939 1.00 97.06 108 LEU A N 1
ATOM 876 C CA . LEU A 1 108 ? 0.169 -0.721 -2.313 1.00 97.06 108 LEU A CA 1
ATOM 877 C C . LEU A 1 108 ? -0.849 -1.737 -2.845 1.00 97.06 108 LEU A C 1
ATOM 879 O O . LEU A 1 108 ? -0.482 -2.866 -3.160 1.00 97.06 108 LEU A O 1
ATOM 883 N N . LYS A 1 109 ? -2.110 -1.334 -3.047 1.00 95.75 109 LYS A N 1
ATOM 884 C CA . LYS A 1 109 ? -3.115 -2.184 -3.708 1.00 95.75 109 LYS A CA 1
ATOM 885 C C . LYS A 1 109 ? -2.686 -2.553 -5.126 1.00 95.75 109 LYS A C 1
ATOM 887 O O . LYS A 1 109 ? -2.895 -3.682 -5.566 1.00 95.75 109 LYS A O 1
ATOM 892 N N . TYR A 1 110 ? -2.089 -1.606 -5.846 1.00 96.19 110 TYR A N 1
ATOM 893 C CA . TYR A 1 110 ? -1.543 -1.867 -7.171 1.00 96.19 110 TYR A CA 1
ATOM 894 C C . TYR A 1 110 ? -0.377 -2.865 -7.124 1.00 96.19 110 TYR A C 1
ATOM 896 O O . TYR A 1 110 ? -0.364 -3.792 -7.927 1.00 96.19 110 TYR A O 1
ATOM 904 N N . ALA A 1 111 ? 0.528 -2.749 -6.148 1.00 97.25 111 ALA A N 1
ATOM 905 C CA . ALA A 1 111 ? 1.611 -3.711 -5.937 1.00 97.25 111 ALA A CA 1
ATOM 906 C C . ALA A 1 111 ? 1.086 -5.137 -5.701 1.00 97.25 111 ALA A C 1
ATOM 908 O O . ALA A 1 111 ? 1.524 -6.074 -6.365 1.00 97.25 111 ALA A O 1
ATOM 909 N N . ILE A 1 112 ? 0.099 -5.288 -4.809 1.00 96.06 112 ILE A N 1
ATOM 910 C CA . ILE A 1 112 ? -0.541 -6.580 -4.507 1.00 96.06 112 ILE A CA 1
ATOM 911 C C . ILE A 1 112 ? -1.224 -7.152 -5.756 1.00 96.06 112 ILE A C 1
ATOM 913 O O . ILE A 1 112 ? -1.113 -8.343 -6.038 1.00 96.06 112 ILE A O 1
ATOM 917 N N . ARG A 1 113 ? -1.888 -6.307 -6.555 1.00 95.31 113 ARG A N 1
ATOM 918 C CA . ARG A 1 113 ? -2.469 -6.730 -7.835 1.00 95.31 113 ARG A CA 1
ATOM 919 C C . ARG A 1 113 ? -1.398 -7.229 -8.804 1.00 95.31 113 ARG A C 1
ATOM 921 O O . ARG A 1 113 ? -1.584 -8.300 -9.363 1.00 95.31 113 ARG A O 1
ATOM 928 N N . LEU A 1 114 ? -0.305 -6.486 -8.999 1.00 95.56 114 LEU A N 1
ATOM 929 C CA . LEU A 1 114 ? 0.786 -6.897 -9.892 1.00 95.56 114 LEU A CA 1
ATOM 930 C C . LEU A 1 114 ? 1.417 -8.221 -9.455 1.00 95.56 114 LEU A C 1
ATOM 932 O O . LEU A 1 114 ? 1.696 -9.062 -10.302 1.00 95.56 114 LEU A O 1
ATOM 936 N N . TYR A 1 115 ? 1.600 -8.406 -8.148 1.00 94.69 115 TYR A N 1
ATOM 937 C CA . TYR A 1 115 ? 2.105 -9.645 -7.561 1.00 94.69 115 TYR A CA 1
ATOM 938 C C . TYR A 1 115 ? 1.214 -10.860 -7.869 1.00 94.69 115 TYR A C 1
ATOM 940 O O . TYR A 1 115 ? 1.726 -11.943 -8.125 1.00 94.69 115 TYR A O 1
ATOM 948 N N . ASN A 1 116 ? -0.108 -10.673 -7.911 1.00 93.06 116 ASN A N 1
ATOM 949 C CA . ASN A 1 116 ? -1.066 -11.743 -8.206 1.00 93.06 116 ASN A CA 1
ATOM 950 C C . ASN A 1 116 ? -1.269 -12.009 -9.712 1.00 93.06 116 ASN A C 1
ATOM 952 O O . ASN A 1 116 ? -2.060 -12.879 -10.079 1.00 93.06 116 ASN A O 1
ATOM 956 N N . LEU A 1 117 ? -0.606 -11.259 -10.599 1.00 93.88 117 LEU A N 1
ATOM 957 C CA . LEU A 1 117 ? -0.702 -11.457 -12.046 1.00 93.88 117 LEU A CA 1
ATOM 958 C C . LEU A 1 117 ? 0.405 -12.389 -12.558 1.00 93.88 117 LEU A C 1
ATOM 960 O O . LEU A 1 117 ? 1.536 -12.327 -12.081 1.00 93.88 117 LEU A O 1
ATOM 964 N N . PRO A 1 118 ? 0.143 -13.172 -13.622 1.00 93.25 118 PRO A N 1
ATOM 965 C CA . PRO A 1 118 ? 1.210 -13.842 -14.359 1.00 93.25 118 PRO A CA 1
ATOM 966 C C . PRO A 1 118 ? 2.254 -12.830 -14.851 1.00 93.25 118 PRO A C 1
ATOM 968 O O . PRO A 1 118 ? 1.883 -11.762 -15.343 1.00 93.25 118 PRO A O 1
ATOM 971 N N . LEU A 1 119 ? 3.543 -13.183 -14.823 1.00 92.88 119 LEU A N 1
ATOM 972 C CA . LEU A 1 119 ? 4.672 -12.290 -15.140 1.00 92.88 119 LEU A CA 1
ATOM 973 C C . LEU A 1 119 ? 4.471 -11.432 -16.398 1.00 92.88 119 LEU A C 1
ATOM 975 O O . LEU A 1 119 ? 4.632 -10.211 -16.376 1.00 92.88 119 LEU A O 1
ATOM 979 N N . LYS A 1 120 ? 4.067 -12.058 -17.510 1.00 92.50 120 LYS A N 1
ATOM 980 C CA . LYS A 1 120 ? 3.826 -11.348 -18.780 1.00 92.50 120 LYS A CA 1
ATOM 981 C C . LYS A 1 120 ? 2.709 -10.309 -18.663 1.00 92.50 120 LYS A C 1
ATOM 983 O O . LYS A 1 120 ? 2.785 -9.253 -19.290 1.00 92.50 120 LYS A O 1
ATOM 988 N N . GLN A 1 121 ? 1.668 -10.605 -17.885 1.00 94.12 121 GLN A N 1
ATOM 989 C CA . GLN A 1 121 ? 0.567 -9.677 -17.638 1.00 94.12 121 GLN A CA 1
ATOM 990 C C 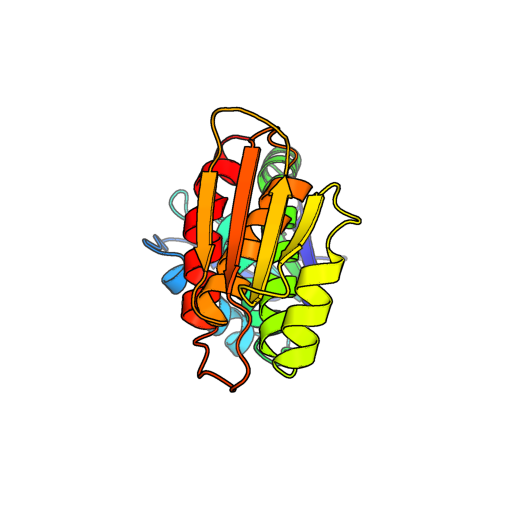. GLN A 1 121 ? 0.998 -8.549 -16.700 1.00 94.12 121 GLN A C 1
ATOM 992 O O . GLN A 1 121 ? 0.673 -7.400 -16.985 1.00 94.12 121 GLN A O 1
ATOM 997 N N . ALA A 1 122 ? 1.796 -8.843 -15.668 1.00 94.81 122 ALA A N 1
ATOM 998 C CA . ALA A 1 122 ? 2.356 -7.828 -14.778 1.00 94.81 122 ALA A CA 1
ATOM 999 C C . ALA A 1 122 ? 3.181 -6.788 -15.559 1.00 94.81 122 ALA A C 1
ATOM 1001 O O . ALA A 1 122 ? 2.909 -5.592 -15.464 1.00 94.81 122 ALA A O 1
ATOM 1002 N N . TYR A 1 123 ? 4.111 -7.213 -16.426 1.00 94.81 123 TYR A N 1
ATOM 1003 C CA . TYR A 1 123 ? 4.880 -6.278 -17.264 1.00 94.81 123 TYR A CA 1
ATOM 1004 C C . TYR A 1 123 ? 4.026 -5.532 -18.294 1.00 94.81 123 TYR A C 1
ATOM 1006 O O . TYR A 1 123 ? 4.279 -4.357 -18.573 1.00 94.81 123 TYR A O 1
ATOM 1014 N N . LYS A 1 124 ? 3.001 -6.184 -18.860 1.00 93.56 124 LYS A N 1
ATOM 1015 C CA . LYS A 1 124 ? 2.043 -5.513 -19.748 1.00 93.56 124 LYS A CA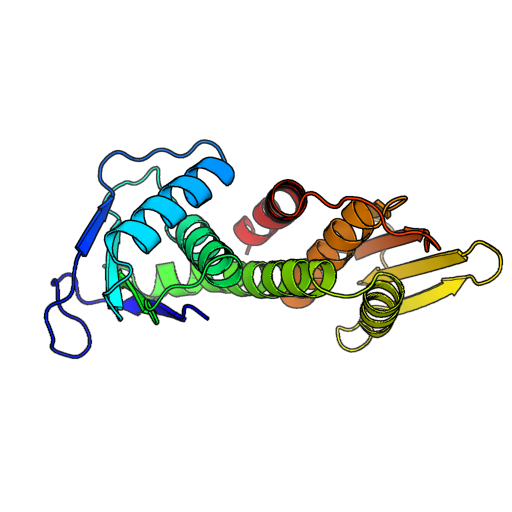 1
ATOM 1016 C C . LYS A 1 124 ? 1.296 -4.405 -19.006 1.00 93.56 124 LYS A C 1
ATOM 1018 O O . LYS A 1 124 ? 1.104 -3.333 -19.570 1.00 93.56 124 LYS A O 1
ATOM 1023 N N . GLU A 1 125 ? 0.893 -4.654 -17.765 1.00 94.19 125 GLU A N 1
ATOM 1024 C CA . GLU A 1 125 ? 0.186 -3.676 -16.945 1.00 94.19 125 GLU A CA 1
ATOM 1025 C C . GLU A 1 125 ? 1.097 -2.521 -16.511 1.00 94.19 125 GLU A C 1
ATOM 1027 O O . GLU A 1 125 ? 0.721 -1.362 -16.680 1.00 94.19 125 GLU A O 1
ATOM 1032 N N . ILE A 1 126 ? 2.333 -2.819 -16.092 1.00 94.31 126 ILE A N 1
ATOM 1033 C CA . ILE A 1 126 ? 3.382 -1.819 -15.831 1.00 94.31 126 ILE A CA 1
ATOM 1034 C C . ILE A 1 126 ? 3.554 -0.875 -17.027 1.00 94.31 126 ILE A C 1
ATOM 1036 O O . ILE A 1 126 ? 3.559 0.346 -16.876 1.00 94.31 126 ILE A O 1
ATOM 1040 N N . ALA A 1 127 ? 3.636 -1.432 -18.234 1.00 93.00 127 ALA A N 1
ATOM 1041 C CA . ALA A 1 127 ? 3.818 -0.654 -19.449 1.00 93.00 127 ALA A CA 1
ATOM 1042 C C . ALA A 1 127 ? 2.604 0.204 -19.860 1.00 93.00 127 ALA A C 1
ATOM 1044 O O . ALA A 1 127 ? 2.728 1.011 -20.780 1.00 93.00 127 ALA A O 1
ATOM 1045 N N . ASN A 1 128 ? 1.447 0.037 -19.214 1.00 90.19 128 ASN A N 1
ATOM 1046 C CA . ASN A 1 128 ? 0.204 0.740 -19.536 1.00 90.19 128 ASN A CA 1
ATOM 1047 C C . ASN A 1 128 ? -0.135 1.852 -18.525 1.00 90.19 128 ASN A C 1
ATOM 1049 O O . ASN A 1 128 ? -1.255 2.355 -18.510 1.00 90.19 128 ASN A O 1
ATOM 1053 N N . MET A 1 129 ? 0.814 2.265 -17.680 1.00 89.31 129 MET A N 1
ATOM 1054 C CA . MET A 1 129 ? 0.606 3.298 -16.653 1.00 89.31 129 MET A CA 1
ATOM 1055 C C . MET A 1 129 ? 0.631 4.752 -17.165 1.00 89.31 129 MET A C 1
ATOM 1057 O O . MET A 1 129 ? 0.618 5.686 -16.362 1.00 89.31 129 MET A O 1
ATOM 1061 N N . SER A 1 130 ? 0.643 4.978 -18.481 1.00 85.88 130 SER A N 1
ATOM 1062 C CA . SER A 1 130 ? 0.793 6.318 -19.073 1.00 85.88 130 SER A CA 1
ATOM 1063 C C . SER A 1 130 ? -0.338 7.290 -18.717 1.00 85.88 130 SER A C 1
ATOM 1065 O O . SER A 1 130 ? -0.128 8.500 -18.678 1.00 85.88 130 SER A O 1
ATOM 1067 N N . TYR A 1 131 ? -1.521 6.773 -18.368 1.00 83.75 131 TYR A N 1
ATOM 1068 C CA . TYR A 1 131 ? -2.683 7.561 -17.939 1.00 83.75 131 TYR A CA 1
ATOM 1069 C C . TYR A 1 131 ? -2.438 8.421 -16.684 1.00 83.75 131 TYR A C 1
ATOM 1071 O O . TYR A 1 131 ? -3.217 9.326 -16.400 1.00 83.75 131 TYR A O 1
ATOM 1079 N N . LEU A 1 132 ? -1.366 8.156 -15.932 1.00 85.19 132 LEU A N 1
ATOM 1080 C CA . LEU A 1 132 ? -0.957 8.932 -14.757 1.00 85.19 132 LEU A CA 1
ATOM 1081 C C . LEU A 1 132 ? -0.030 10.114 -15.100 1.00 85.19 132 LEU A C 1
ATOM 1083 O O . LEU A 1 132 ? 0.548 10.710 -14.196 1.00 85.19 132 LEU A O 1
ATOM 1087 N N . GLY A 1 133 ? 0.146 10.440 -16.386 1.00 86.62 133 GLY A N 1
ATOM 1088 C CA . GLY A 1 133 ? 1.120 11.446 -16.830 1.00 86.62 133 GLY A CA 1
ATOM 1089 C C . GLY A 1 133 ? 2.566 10.942 -16.782 1.00 86.62 133 GLY A C 1
ATOM 1090 O O . GLY A 1 133 ? 3.497 11.735 -16.678 1.00 86.62 133 GLY A O 1
ATOM 1091 N N . ILE A 1 134 ? 2.747 9.620 -16.825 1.00 90.75 134 ILE A N 1
ATOM 1092 C CA . ILE A 1 134 ? 4.052 8.957 -16.847 1.00 90.75 134 ILE A CA 1
ATOM 1093 C C . ILE A 1 134 ? 4.442 8.715 -18.310 1.00 90.75 134 ILE A C 1
ATOM 1095 O O . ILE A 1 134 ? 3.700 8.057 -19.042 1.00 90.75 134 ILE A O 1
ATOM 1099 N N . ASP A 1 135 ? 5.611 9.198 -18.728 1.00 92.56 135 ASP A N 1
ATOM 1100 C CA . ASP A 1 135 ? 6.200 8.837 -20.021 1.00 92.56 135 ASP A CA 1
ATOM 1101 C C . ASP A 1 135 ? 6.739 7.407 -19.948 1.00 92.56 135 ASP A C 1
ATOM 1103 O O . ASP A 1 135 ? 7.476 7.071 -19.020 1.00 92.56 135 ASP A O 1
ATOM 1107 N N . ILE A 1 136 ? 6.366 6.559 -20.909 1.00 93.38 136 ILE A N 1
ATOM 1108 C CA . ILE A 1 136 ? 6.760 5.146 -20.950 1.00 93.38 136 ILE A CA 1
ATOM 1109 C C . ILE A 1 136 ? 7.380 4.840 -22.308 1.00 93.38 136 ILE A C 1
ATOM 1111 O O . ILE A 1 136 ? 6.718 4.924 -23.342 1.00 93.38 136 ILE A O 1
ATOM 1115 N N . LYS A 1 137 ? 8.636 4.388 -22.298 1.00 93.75 137 LYS A N 1
ATOM 1116 C CA . LYS A 1 137 ? 9.364 3.934 -23.489 1.00 93.75 137 LYS A CA 1
ATOM 1117 C C . LYS A 1 137 ? 9.768 2.477 -23.328 1.00 93.75 137 LYS A C 1
ATOM 1119 O O . LYS A 1 137 ? 10.288 2.079 -22.289 1.00 93.75 137 LYS A O 1
ATOM 1124 N N . LYS A 1 138 ? 9.530 1.676 -24.366 1.00 92.38 138 LYS A N 1
ATOM 1125 C CA . LYS A 1 138 ? 9.958 0.274 -24.426 1.00 92.38 138 LYS A CA 1
ATOM 1126 C C . LYS A 1 138 ? 11.195 0.170 -25.299 1.00 92.38 138 LYS A C 1
ATOM 1128 O O . LYS A 1 138 ? 11.149 0.540 -26.468 1.00 92.38 138 LYS A O 1
ATOM 1133 N N . ASP A 1 139 ? 12.262 -0.359 -24.729 1.00 91.38 139 ASP A N 1
ATOM 1134 C CA . ASP A 1 139 ? 13.464 -0.744 -25.451 1.00 91.38 139 ASP A CA 1
ATOM 1135 C C . ASP A 1 139 ? 13.405 -2.257 -25.679 1.00 91.38 139 ASP A C 1
ATOM 1137 O O . ASP A 1 139 ? 13.628 -3.054 -24.764 1.00 91.38 139 ASP A O 1
ATOM 1141 N N . TYR A 1 140 ? 13.017 -2.654 -26.890 1.00 87.69 140 TYR A N 1
ATOM 1142 C CA . TYR A 1 140 ? 12.873 -4.064 -27.245 1.00 87.69 140 TYR A CA 1
ATOM 1143 C C . TYR A 1 140 ? 14.223 -4.768 -27.412 1.00 87.69 140 TYR A C 1
ATOM 1145 O O . TYR A 1 140 ? 14.296 -5.971 -27.171 1.00 87.69 140 TYR A O 1
ATOM 1153 N N . GLU A 1 141 ? 15.276 -4.033 -27.782 1.00 88.44 141 GLU A N 1
ATOM 1154 C CA . GLU A 1 141 ? 16.619 -4.583 -27.986 1.00 88.44 141 GLU A CA 1
ATOM 1155 C C . GLU A 1 141 ? 17.243 -4.970 -26.645 1.00 88.44 141 GLU A C 1
ATOM 1157 O O . GLU A 1 141 ? 17.702 -6.097 -26.466 1.00 88.44 141 GLU A O 1
ATOM 1162 N N . ASN A 1 142 ? 17.164 -4.069 -25.662 1.00 89.81 142 ASN A N 1
ATOM 1163 C CA . ASN A 1 142 ? 17.711 -4.292 -24.323 1.00 89.81 142 ASN A CA 1
ATOM 1164 C C . ASN A 1 142 ? 16.700 -4.901 -23.339 1.00 89.81 142 ASN A C 1
ATOM 1166 O O . ASN A 1 142 ? 17.026 -5.102 -22.167 1.00 89.81 142 ASN A O 1
ATOM 1170 N N . LYS A 1 143 ? 15.473 -5.194 -23.793 1.00 92.56 143 LYS A N 1
ATOM 1171 C CA . LYS A 1 143 ? 14.356 -5.687 -22.967 1.00 92.56 143 LYS A CA 1
ATOM 1172 C C . LYS A 1 143 ? 14.094 -4.801 -21.742 1.00 92.56 143 LYS A C 1
ATOM 1174 O O . LYS A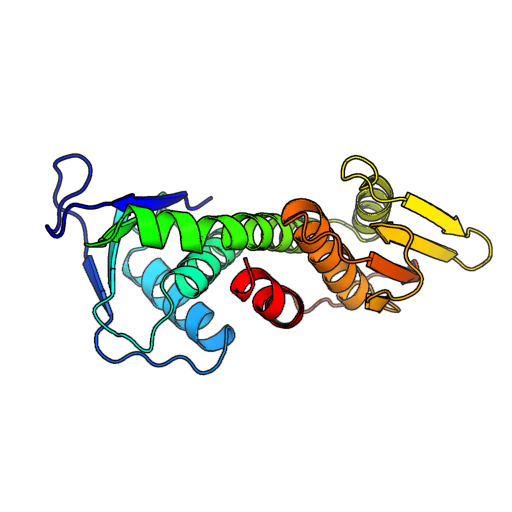 1 143 ? 13.980 -5.299 -20.620 1.00 92.56 143 LYS A O 1
ATOM 1179 N N . LEU A 1 144 ? 13.991 -3.487 -21.944 1.00 94.94 144 LEU A N 1
ATOM 1180 C CA . LEU A 1 144 ? 13.735 -2.521 -20.873 1.00 94.94 144 LEU A CA 1
ATOM 1181 C C . LEU A 1 144 ? 12.384 -1.820 -21.031 1.00 94.94 144 LEU A C 1
ATOM 1183 O O . LEU A 1 144 ? 11.934 -1.513 -22.134 1.00 94.94 144 LEU A O 1
ATOM 1187 N N . ILE A 1 145 ? 11.773 -1.491 -19.896 1.00 95.19 145 ILE A N 1
ATOM 1188 C CA . ILE A 1 145 ? 10.720 -0.481 -19.789 1.00 95.19 145 ILE A CA 1
ATOM 1189 C C . ILE A 1 145 ? 11.323 0.709 -19.043 1.00 95.19 145 ILE A C 1
ATOM 1191 O O . ILE A 1 145 ? 11.783 0.583 -17.908 1.00 95.19 145 ILE A O 1
ATOM 1195 N N . LEU A 1 146 ? 11.349 1.861 -19.700 1.00 95.25 146 LEU A N 1
ATOM 1196 C CA . LEU A 1 146 ? 11.800 3.131 -19.146 1.00 95.25 146 LEU A CA 1
ATOM 1197 C C . LEU A 1 146 ? 10.560 3.945 -18.795 1.00 95.25 146 LEU A C 1
ATOM 1199 O O . LEU A 1 146 ? 9.689 4.118 -19.648 1.00 95.25 146 LEU A O 1
ATOM 1203 N N . MET A 1 147 ? 10.472 4.425 -17.560 1.00 95.06 147 MET A N 1
ATOM 1204 C CA . MET A 1 147 ? 9.332 5.212 -17.093 1.00 95.06 147 MET A CA 1
ATOM 1205 C C . MET A 1 147 ? 9.820 6.493 -16.431 1.00 95.06 147 MET A C 1
ATOM 1207 O O . MET A 1 147 ? 10.714 6.432 -15.587 1.00 95.06 147 MET A O 1
ATOM 1211 N N . THR A 1 148 ? 9.218 7.627 -16.781 1.00 92.88 148 THR A N 1
ATOM 1212 C CA . THR A 1 148 ? 9.586 8.942 -16.241 1.00 92.88 148 THR A CA 1
ATOM 1213 C C . THR A 1 148 ? 8.337 9.715 -15.831 1.00 92.88 148 THR A C 1
ATOM 1215 O O . THR A 1 148 ? 7.393 9.840 -16.606 1.00 92.88 148 THR A O 1
ATOM 1218 N N . LEU A 1 149 ? 8.337 10.254 -14.616 1.00 91.06 149 LEU A N 1
ATOM 1219 C CA . LEU A 1 149 ? 7.360 11.219 -14.119 1.00 91.06 149 LEU A CA 1
ATOM 1220 C C . LEU A 1 149 ? 8.071 12.556 -13.948 1.00 91.06 149 LEU A C 1
ATOM 1222 O O . LEU A 1 149 ? 9.009 12.625 -13.160 1.00 91.06 149 LEU A O 1
ATOM 1226 N N . ASN A 1 150 ? 7.578 13.589 -14.634 1.00 86.44 150 ASN A N 1
ATOM 1227 C CA . ASN A 1 150 ? 8.170 14.928 -14.730 1.00 86.44 150 ASN A CA 1
ATOM 1228 C C . ASN A 1 150 ? 9.598 14.927 -15.316 1.00 86.44 150 ASN A C 1
ATOM 1230 O O . ASN A 1 150 ? 10.475 14.180 -14.892 1.00 86.44 150 ASN A O 1
ATOM 1234 N N . ASP A 1 151 ? 9.858 15.803 -16.285 1.00 74.44 151 ASP A N 1
ATOM 1235 C CA . ASP A 1 151 ? 11.182 15.910 -16.906 1.00 74.44 151 ASP A CA 1
ATOM 1236 C C . ASP A 1 151 ? 11.995 17.020 -16.223 1.00 74.44 151 ASP A C 1
ATOM 1238 O O . ASP A 1 151 ? 11.897 18.196 -16.575 1.00 74.44 151 ASP A O 1
ATOM 1242 N N . LYS A 1 152 ? 12.738 16.656 -15.168 1.00 79.19 152 LYS A N 1
ATOM 1243 C CA . LYS A 1 152 ? 13.677 17.547 -14.465 1.00 79.19 152 LYS A CA 1
ATOM 1244 C C . LYS A 1 152 ? 15.072 16.929 -14.406 1.00 79.19 152 LYS A C 1
ATOM 1246 O O . LYS A 1 152 ? 15.233 15.708 -14.438 1.00 79.19 152 LYS A O 1
ATOM 1251 N N . THR A 1 153 ? 16.078 17.791 -14.274 1.00 69.94 153 THR A N 1
ATOM 1252 C CA . THR A 1 153 ? 17.498 17.418 -14.213 1.00 69.94 153 THR A CA 1
ATOM 1253 C C . THR A 1 153 ? 17.823 16.575 -12.981 1.00 69.94 153 THR A C 1
ATOM 1255 O O . THR A 1 153 ? 18.495 15.552 -13.095 1.00 69.94 153 THR A O 1
ATOM 1258 N N . GLU A 1 154 ? 17.313 16.974 -11.813 1.00 78.00 154 GLU A N 1
ATOM 1259 C CA . GLU A 1 154 ? 17.384 16.178 -10.588 1.00 78.00 154 GLU A CA 1
ATOM 1260 C C . GLU A 1 154 ? 16.163 15.274 -10.491 1.00 78.00 154 GLU A C 1
ATOM 1262 O O . GLU A 1 154 ? 15.024 15.745 -10.503 1.00 78.00 154 GLU A O 1
ATOM 1267 N N . LYS A 1 155 ? 16.412 13.969 -10.396 1.00 83.06 155 LYS A N 1
ATOM 1268 C CA . LYS A 1 155 ? 15.370 12.949 -10.353 1.00 83.06 155 LYS A CA 1
ATOM 1269 C C . LYS A 1 155 ? 15.744 11.814 -9.421 1.00 83.06 155 LYS A C 1
ATOM 1271 O O . LYS A 1 155 ? 16.904 11.412 -9.332 1.00 83.06 155 LYS A O 1
ATOM 1276 N N . ILE A 1 156 ? 14.729 11.265 -8.773 1.00 86.44 156 ILE A N 1
ATOM 1277 C CA . ILE A 1 156 ? 14.835 10.020 -8.023 1.00 86.44 156 ILE A CA 1
ATOM 1278 C C . ILE A 1 156 ? 14.936 8.890 -9.052 1.00 86.44 156 ILE A C 1
ATOM 1280 O O . ILE A 1 156 ? 14.018 8.700 -9.850 1.00 86.44 156 ILE A O 1
ATOM 1284 N N . GLU A 1 157 ? 16.052 8.158 -9.069 1.00 91.06 157 GLU A N 1
ATOM 1285 C CA . GLU A 1 157 ? 16.241 7.022 -9.976 1.00 91.06 157 GLU A CA 1
ATOM 1286 C C . GLU A 1 157 ? 16.104 5.682 -9.246 1.00 91.06 157 GLU A C 1
ATOM 1288 O O . GLU A 1 157 ? 16.815 5.412 -8.280 1.00 91.06 157 GLU A O 1
ATOM 1293 N N . MET A 1 158 ? 15.253 4.793 -9.766 1.00 93.56 158 MET A N 1
ATOM 1294 C CA . MET A 1 158 ? 15.190 3.391 -9.340 1.00 93.56 158 MET A CA 1
ATOM 1295 C C . MET A 1 158 ? 15.511 2.455 -10.504 1.00 93.56 158 MET A C 1
ATOM 1297 O O . MET A 1 158 ? 14.892 2.517 -11.568 1.00 93.56 158 MET A O 1
ATOM 1301 N N . LYS A 1 159 ? 16.464 1.544 -10.303 1.00 93.94 159 LYS A N 1
ATOM 1302 C CA . LYS A 1 159 ? 16.773 0.474 -11.259 1.00 93.94 159 LYS A CA 1
ATOM 1303 C C . LYS A 1 159 ? 16.161 -0.826 -10.757 1.00 93.94 159 LYS A C 1
ATOM 1305 O O . LYS A 1 159 ? 16.382 -1.191 -9.608 1.00 93.94 159 LYS A O 1
ATOM 1310 N N . ALA A 1 160 ? 15.421 -1.505 -11.624 1.00 95.31 160 ALA A N 1
ATOM 1311 C CA . ALA A 1 160 ? 14.784 -2.775 -11.330 1.00 95.31 160 ALA A CA 1
ATOM 1312 C C . ALA A 1 160 ? 15.308 -3.858 -12.272 1.00 95.31 160 ALA A C 1
ATOM 1314 O O . ALA A 1 160 ? 15.116 -3.795 -13.488 1.00 95.31 160 ALA A O 1
ATOM 1315 N N . THR A 1 161 ? 15.979 -4.853 -11.703 1.00 93.62 161 THR A N 1
ATOM 1316 C CA . THR A 1 161 ? 16.527 -6.009 -12.419 1.00 93.62 161 THR A CA 1
ATOM 1317 C C . THR A 1 161 ? 15.774 -7.301 -12.129 1.00 93.62 161 THR A C 1
ATOM 1319 O O . THR A 1 161 ? 16.075 -8.299 -12.777 1.00 93.62 161 THR A O 1
ATOM 1322 N N . THR A 1 162 ? 14.805 -7.283 -11.213 1.00 93.12 162 THR A N 1
ATOM 1323 C CA . THR A 1 162 ? 13.899 -8.392 -10.866 1.00 93.12 162 THR A CA 1
ATOM 1324 C C . THR A 1 162 ? 12.445 -7.920 -10.914 1.00 93.12 162 THR A C 1
ATOM 1326 O O . THR A 1 162 ? 12.181 -6.712 -10.886 1.00 93.12 162 THR A O 1
ATOM 1329 N N . LEU A 1 163 ? 11.489 -8.852 -10.963 1.00 93.44 163 LEU A N 1
ATOM 1330 C CA . LEU A 1 163 ? 10.063 -8.527 -10.866 1.00 93.44 163 LEU A CA 1
ATOM 1331 C C . LEU A 1 163 ? 9.745 -7.840 -9.531 1.00 93.44 163 LEU A C 1
ATOM 1333 O O . LEU A 1 163 ? 9.003 -6.863 -9.510 1.00 93.44 163 LEU A O 1
ATOM 1337 N N . GLU A 1 164 ? 10.344 -8.300 -8.432 1.00 95.12 164 GLU A N 1
ATOM 1338 C CA . GLU A 1 164 ? 10.175 -7.695 -7.106 1.00 95.12 164 GLU A CA 1
ATOM 1339 C C . GLU A 1 164 ? 10.537 -6.202 -7.118 1.00 95.12 164 GLU A C 1
ATOM 1341 O O . GLU A 1 164 ? 9.719 -5.347 -6.771 1.00 95.12 164 GLU A O 1
ATOM 1346 N N . GLN A 1 165 ? 11.731 -5.870 -7.620 1.00 95.81 165 GLN A N 1
ATOM 1347 C CA . GLN A 1 165 ? 12.183 -4.484 -7.741 1.00 95.81 165 GLN A CA 1
ATOM 1348 C C . GLN A 1 165 ? 11.323 -3.684 -8.720 1.00 95.81 165 GLN A C 1
ATOM 1350 O O . GLN A 1 165 ? 11.106 -2.490 -8.511 1.00 95.81 165 GLN A O 1
ATOM 1355 N N . ALA A 1 166 ? 10.825 -4.326 -9.782 1.00 95.94 166 ALA A N 1
ATOM 1356 C CA . ALA A 1 166 ? 9.932 -3.688 -10.737 1.00 95.94 166 ALA A CA 1
ATOM 1357 C C . ALA A 1 166 ? 8.628 -3.272 -10.052 1.00 95.94 166 ALA A C 1
ATOM 1359 O O . ALA A 1 166 ? 8.236 -2.115 -10.175 1.00 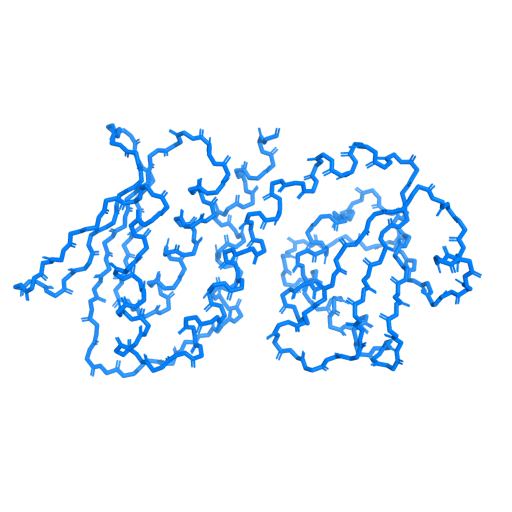95.94 166 ALA A O 1
ATOM 1360 N N . ILE A 1 167 ? 8.005 -4.171 -9.280 1.00 96.94 167 ILE A N 1
ATOM 1361 C CA . ILE A 1 167 ? 6.777 -3.895 -8.524 1.00 96.94 167 ILE A CA 1
ATOM 1362 C C . ILE A 1 167 ? 7.005 -2.767 -7.511 1.00 96.94 167 ILE A C 1
ATOM 1364 O O . ILE A 1 167 ? 6.169 -1.864 -7.419 1.00 96.94 167 ILE A O 1
ATOM 1368 N N . VAL A 1 168 ? 8.133 -2.764 -6.791 1.00 97.25 168 VAL A N 1
ATOM 1369 C CA . VAL A 1 168 ? 8.480 -1.667 -5.872 1.00 97.25 168 VAL A CA 1
ATOM 1370 C C . VAL A 1 168 ? 8.587 -0.346 -6.634 1.00 97.25 168 VAL A C 1
ATOM 1372 O O . VAL A 1 168 ? 7.889 0.610 -6.302 1.00 97.25 168 VAL A O 1
ATOM 1375 N N . ALA A 1 169 ? 9.407 -0.290 -7.686 1.00 95.94 169 ALA A N 1
ATOM 1376 C CA . ALA A 1 169 ? 9.687 0.946 -8.411 1.00 95.94 169 ALA A CA 1
ATOM 1377 C C . ALA A 1 169 ? 8.431 1.562 -9.048 1.00 95.94 169 ALA A C 1
ATOM 1379 O O . ALA A 1 169 ? 8.201 2.765 -8.921 1.00 95.94 169 ALA A O 1
ATOM 1380 N N . VAL A 1 170 ? 7.582 0.749 -9.686 1.00 96.19 170 VAL A N 1
ATOM 1381 C CA . VAL A 1 170 ? 6.348 1.237 -10.333 1.00 96.19 170 VAL A CA 1
ATOM 1382 C C . VAL A 1 170 ? 5.292 1.660 -9.323 1.00 96.19 170 VAL A C 1
ATOM 1384 O O . VAL A 1 170 ? 4.528 2.587 -9.585 1.00 96.19 170 VAL A O 1
ATOM 1387 N N . SER A 1 171 ? 5.243 1.011 -8.160 1.00 96.62 171 SER A N 1
ATOM 1388 C CA . SER A 1 171 ? 4.295 1.363 -7.103 1.00 96.62 171 SER A CA 1
ATOM 1389 C C . SER A 1 171 ? 4.723 2.644 -6.396 1.00 96.62 171 SER A C 1
ATOM 1391 O O . SER A 1 171 ? 3.888 3.518 -6.176 1.00 96.62 171 SER A O 1
ATOM 1393 N N . CYS A 1 172 ? 6.024 2.821 -6.146 1.00 94.94 172 CYS A N 1
ATOM 1394 C CA . CYS A 1 172 ? 6.587 4.100 -5.724 1.00 94.94 172 CYS A CA 1
ATOM 1395 C C . CYS A 1 172 ? 6.222 5.199 -6.728 1.00 94.94 172 CYS A C 1
ATOM 1397 O O . CYS A 1 172 ? 5.565 6.168 -6.358 1.00 94.94 172 CYS A O 1
ATOM 1399 N N . LEU A 1 173 ? 6.552 5.013 -8.012 1.00 94.00 173 LEU A N 1
ATOM 1400 C CA . LEU A 1 173 ? 6.229 5.956 -9.089 1.00 94.00 173 LEU A CA 1
ATOM 1401 C C . LEU A 1 173 ? 4.733 6.312 -9.125 1.00 94.00 173 LEU A C 1
ATOM 1403 O O . LEU A 1 173 ? 4.372 7.482 -9.260 1.00 94.00 173 LEU A O 1
ATOM 1407 N N . LYS A 1 174 ? 3.856 5.317 -8.941 1.00 94.50 174 LYS A N 1
ATOM 1408 C CA . LYS A 1 174 ? 2.409 5.523 -8.831 1.00 94.50 174 LYS A CA 1
ATOM 1409 C C . LYS A 1 174 ? 2.056 6.422 -7.651 1.00 94.50 174 LYS A C 1
ATOM 1411 O O . LYS A 1 174 ? 1.310 7.379 -7.844 1.00 94.50 174 LYS A O 1
ATOM 1416 N N . ALA A 1 175 ? 2.601 6.159 -6.465 1.00 94.00 175 ALA A N 1
ATOM 1417 C CA . ALA A 1 175 ? 2.370 6.999 -5.295 1.00 94.00 175 ALA A CA 1
ATOM 1418 C C . ALA A 1 175 ? 2.824 8.448 -5.543 1.00 94.00 175 ALA A C 1
ATOM 1420 O O . ALA A 1 175 ? 2.034 9.365 -5.331 1.00 94.00 175 ALA A O 1
ATOM 1421 N N . TYR A 1 176 ? 4.030 8.659 -6.084 1.00 91.38 176 TYR A N 1
ATOM 1422 C CA . TYR A 1 176 ? 4.532 10.000 -6.420 1.00 91.38 176 TYR A CA 1
ATOM 1423 C C . TYR A 1 176 ? 3.626 10.737 -7.412 1.00 91.38 176 TYR A C 1
ATOM 1425 O O . TYR A 1 176 ? 3.307 11.909 -7.203 1.00 91.38 176 TYR A O 1
ATOM 1433 N N . SER A 1 177 ? 3.153 10.048 -8.458 1.00 91.62 177 SER A N 1
ATOM 1434 C CA . SER A 1 177 ? 2.249 10.645 -9.452 1.00 91.62 177 SER A CA 1
ATOM 1435 C C . SER A 1 177 ? 0.929 11.118 -8.833 1.00 91.62 177 SER A C 1
ATOM 1437 O O . SER A 1 177 ? 0.415 12.177 -9.191 1.00 91.62 177 SER A O 1
ATOM 1439 N N . LEU A 1 178 ? 0.403 10.369 -7.858 1.00 91.88 178 LEU A N 1
ATOM 1440 C CA . LEU A 1 178 ? -0.860 10.671 -7.183 1.00 91.88 178 LEU A CA 1
ATOM 1441 C C . LEU A 1 178 ? -0.712 11.759 -6.117 1.00 91.88 178 LEU A C 1
ATOM 1443 O O . LEU A 1 178 ? -1.617 12.576 -5.960 1.00 91.88 178 LEU A O 1
ATOM 1447 N N . LEU A 1 179 ? 0.426 11.793 -5.421 1.00 89.44 179 LEU A N 1
ATOM 1448 C CA . LEU A 1 179 ? 0.755 12.837 -4.449 1.00 89.44 179 LEU A CA 1
ATOM 1449 C C . LEU A 1 179 ? 0.982 14.203 -5.107 1.00 89.44 179 LEU A C 1
ATOM 1451 O O . LEU A 1 179 ? 0.878 15.219 -4.429 1.00 89.44 179 LEU A O 1
ATOM 1455 N N . LYS A 1 180 ? 1.279 14.240 -6.415 1.00 83.62 180 LYS A N 1
ATOM 1456 C CA . LYS A 1 180 ? 1.567 15.471 -7.171 1.00 83.62 180 LYS A CA 1
ATOM 1457 C C . LYS A 1 180 ? 2.649 16.335 -6.510 1.00 83.62 180 LYS A C 1
ATOM 1459 O O . LYS A 1 180 ? 2.573 17.559 -6.556 1.00 83.62 180 LYS A O 1
ATOM 1464 N N . THR A 1 181 ? 3.679 15.707 -5.939 1.00 77.62 181 THR A N 1
ATOM 1465 C CA . THR A 1 181 ? 4.766 16.421 -5.239 1.00 77.62 181 THR A CA 1
ATOM 1466 C C . THR A 1 181 ? 5.547 17.364 -6.159 1.00 77.62 181 THR A C 1
ATOM 1468 O O . THR A 1 181 ? 6.216 18.281 -5.696 1.00 77.62 181 THR A O 1
ATOM 1471 N N . GLY A 1 182 ? 5.460 17.148 -7.476 1.00 79.31 182 GLY A N 1
ATOM 1472 C CA . GLY A 1 182 ? 6.221 17.881 -8.483 1.00 79.31 182 GLY A CA 1
ATOM 1473 C C . GLY A 1 182 ? 7.661 17.386 -8.623 1.00 79.31 182 GLY A C 1
ATOM 1474 O O . GLY A 1 182 ? 8.394 17.916 -9.458 1.00 79.31 182 GLY A O 1
ATOM 1475 N N . ASP A 1 183 ? 8.078 16.382 -7.851 1.00 82.81 183 ASP A N 1
ATOM 1476 C CA . ASP A 1 183 ? 9.394 15.758 -7.980 1.00 82.81 183 ASP A CA 1
ATOM 1477 C C . ASP A 1 183 ? 9.508 14.996 -9.301 1.00 82.81 183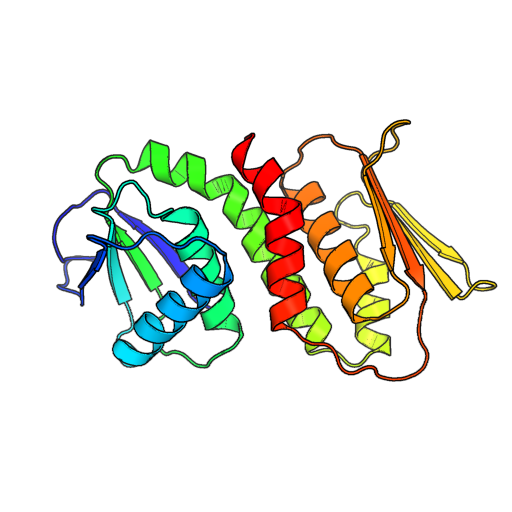 ASP A C 1
ATOM 1479 O O . ASP A 1 183 ? 8.515 14.476 -9.821 1.00 82.81 183 ASP A O 1
ATOM 1483 N N . ALA A 1 184 ? 10.721 14.926 -9.849 1.00 87.94 184 ALA A N 1
ATOM 1484 C CA . ALA A 1 184 ? 10.991 14.055 -10.981 1.00 87.94 184 ALA A CA 1
ATOM 1485 C C . ALA A 1 184 ? 11.421 12.669 -10.510 1.00 87.94 184 ALA A C 1
ATOM 1487 O O . ALA A 1 184 ? 12.225 12.516 -9.587 1.00 87.94 184 ALA A O 1
ATOM 1488 N N . PHE A 1 185 ? 10.892 11.651 -11.173 1.00 90.44 185 PHE A N 1
ATOM 1489 C CA . PHE A 1 185 ? 11.180 10.258 -10.878 1.00 90.44 185 PHE A CA 1
ATOM 1490 C C . PHE A 1 185 ? 11.416 9.513 -12.182 1.00 90.44 185 PHE A C 1
ATOM 1492 O O . PHE A 1 185 ? 10.632 9.635 -13.120 1.00 90.44 185 PHE A O 1
ATOM 1499 N N . ALA A 1 186 ? 12.468 8.704 -12.238 1.00 92.50 186 ALA A N 1
ATOM 1500 C CA . ALA A 1 186 ? 12.718 7.814 -13.358 1.00 92.50 186 ALA A CA 1
ATOM 1501 C C . ALA A 1 186 ? 12.973 6.389 -12.878 1.00 92.50 186 ALA A C 1
ATOM 1503 O O . ALA A 1 186 ? 13.677 6.149 -11.897 1.00 92.50 186 ALA A O 1
ATOM 1504 N N . THR A 1 187 ? 12.451 5.416 -13.614 1.00 94.19 187 THR A N 1
ATOM 1505 C CA . THR A 1 187 ? 12.792 4.017 -13.399 1.00 94.19 187 THR A CA 1
ATOM 1506 C C . THR A 1 187 ? 13.120 3.291 -14.689 1.00 94.19 187 THR A C 1
ATOM 1508 O O . THR A 1 187 ? 12.591 3.592 -15.760 1.00 94.19 187 THR A O 1
ATOM 1511 N N . ARG A 1 188 ? 14.052 2.344 -14.573 1.00 94.62 188 ARG A N 1
ATOM 1512 C CA . ARG A 1 188 ? 14.459 1.429 -15.637 1.00 94.62 188 ARG A CA 1
ATOM 1513 C C . ARG A 1 188 ? 14.181 0.012 -15.166 1.00 94.62 188 ARG A C 1
ATOM 1515 O O . ARG A 1 188 ? 14.754 -0.413 -14.164 1.00 94.62 188 ARG A O 1
ATOM 1522 N N . ILE A 1 189 ? 13.321 -0.695 -15.886 1.00 96.44 189 ILE A N 1
ATOM 1523 C CA . ILE A 1 189 ? 12.827 -2.017 -15.511 1.00 96.44 189 ILE A CA 1
ATOM 1524 C C . ILE A 1 189 ? 13.279 -3.027 -16.555 1.00 96.44 189 ILE A C 1
ATOM 1526 O O . ILE A 1 189 ? 12.873 -2.937 -17.712 1.00 96.44 189 ILE A O 1
ATOM 1530 N N . ALA A 1 190 ? 14.090 -3.999 -16.147 1.00 94.88 190 ALA A N 1
ATOM 1531 C CA . ALA A 1 190 ? 14.420 -5.145 -16.981 1.00 94.88 190 ALA A CA 1
ATOM 1532 C C . ALA A 1 190 ? 13.223 -6.100 -17.068 1.00 94.88 190 ALA A C 1
ATOM 1534 O O . ALA A 1 190 ? 12.685 -6.537 -16.047 1.00 94.88 190 ALA A O 1
ATOM 1535 N N . VAL A 1 191 ? 12.819 -6.437 -18.292 1.00 92.31 191 VAL A N 1
ATOM 1536 C CA . VAL A 1 191 ? 11.750 -7.400 -18.561 1.00 92.31 191 VAL A CA 1
ATOM 1537 C C . VAL A 1 191 ? 12.328 -8.810 -18.510 1.00 92.31 191 VAL A C 1
ATOM 1539 O O . VAL A 1 191 ? 13.289 -9.131 -19.212 1.00 92.31 191 VAL A O 1
ATOM 1542 N N . LYS A 1 192 ? 11.738 -9.654 -17.664 1.00 90.06 192 LYS A N 1
ATOM 1543 C CA . LYS A 1 192 ? 12.126 -11.055 -17.491 1.00 90.06 192 LYS A CA 1
ATOM 1544 C C . LYS A 1 192 ? 11.195 -11.998 -18.238 1.00 90.06 192 LYS A C 1
ATOM 1546 O O . LYS A 1 192 ? 10.007 -11.732 -18.395 1.00 90.06 192 LYS A O 1
ATOM 1551 N N . ASP A 1 193 ? 11.763 -13.133 -18.636 1.00 84.12 193 ASP A N 1
ATOM 1552 C CA . ASP A 1 193 ? 11.067 -14.196 -19.369 1.00 84.12 193 ASP A CA 1
ATOM 1553 C C . ASP A 1 193 ? 10.710 -15.407 -18.483 1.00 84.12 193 ASP A C 1
ATOM 1555 O O . ASP A 1 193 ? 10.088 -16.353 -18.965 1.00 84.12 193 ASP A O 1
ATOM 1559 N N . ARG A 1 194 ? 11.120 -15.408 -17.206 1.00 84.44 194 ARG A N 1
ATOM 1560 C CA . ARG A 1 194 ? 10.890 -16.498 -16.244 1.00 84.44 194 ARG A CA 1
ATOM 1561 C C . ARG A 1 194 ? 10.314 -15.948 -14.949 1.00 84.44 194 ARG A C 1
ATOM 1563 O O . ARG A 1 194 ? 10.716 -14.863 -14.532 1.00 84.44 194 ARG A O 1
ATOM 1570 N N . ASP A 1 195 ? 9.402 -16.706 -14.348 1.00 78.50 195 ASP A N 1
ATOM 1571 C CA . ASP A 1 195 ? 8.825 -16.368 -13.049 1.00 78.50 195 ASP A CA 1
ATOM 1572 C C . ASP A 1 195 ? 9.913 -16.352 -11.969 1.00 78.50 195 ASP A C 1
ATOM 1574 O O . ASP A 1 195 ? 10.846 -17.161 -11.975 1.00 78.50 195 ASP A O 1
ATOM 1578 N N . GLU A 1 196 ? 9.783 -15.405 -11.047 1.00 82.38 196 GLU A N 1
ATOM 1579 C CA . GLU A 1 196 ? 10.675 -15.208 -9.911 1.00 82.38 196 GLU A CA 1
ATOM 1580 C C . GLU A 1 196 ? 9.841 -15.285 -8.629 1.00 82.38 196 GLU A C 1
ATOM 1582 O O . GLU A 1 196 ? 8.694 -14.833 -8.598 1.00 82.38 196 GLU A O 1
ATOM 1587 N N . ASN A 1 197 ? 10.414 -15.837 -7.558 1.00 86.25 197 ASN A N 1
ATOM 1588 C CA . ASN A 1 197 ? 9.772 -15.782 -6.248 1.00 86.25 197 ASN A CA 1
ATOM 1589 C C . ASN A 1 197 ? 9.821 -14.340 -5.738 1.00 86.25 197 ASN A C 1
ATOM 1591 O O . ASN A 1 197 ? 10.898 -13.822 -5.451 1.00 86.25 197 ASN A O 1
ATOM 1595 N N . VAL A 1 198 ? 8.655 -13.709 -5.627 1.00 92.25 198 VAL A N 1
ATOM 1596 C CA . VAL A 1 198 ? 8.503 -12.353 -5.088 1.00 92.25 198 VAL A CA 1
ATOM 1597 C C . VAL A 1 198 ? 8.070 -12.440 -3.631 1.00 92.25 198 VAL A C 1
ATOM 1599 O O . VAL A 1 198 ? 7.074 -13.092 -3.317 1.00 92.25 198 VAL A O 1
ATOM 1602 N N . ASN A 1 199 ? 8.772 -11.747 -2.736 1.00 94.88 199 ASN A N 1
ATOM 1603 C CA . ASN A 1 199 ? 8.332 -11.608 -1.355 1.00 94.88 199 ASN A CA 1
ATOM 1604 C C . ASN A 1 199 ? 7.441 -10.367 -1.218 1.00 94.88 199 ASN A C 1
ATOM 1606 O O . ASN A 1 199 ? 7.919 -9.247 -1.033 1.00 94.88 199 ASN A O 1
ATOM 1610 N N . ILE A 1 200 ? 6.122 -10.565 -1.266 1.00 94.88 200 ILE A N 1
ATOM 1611 C CA . ILE A 1 200 ? 5.162 -9.453 -1.202 1.00 94.88 200 ILE A CA 1
ATOM 1612 C C . ILE A 1 200 ? 5.285 -8.613 0.079 1.00 94.88 200 ILE A C 1
ATOM 1614 O O . ILE A 1 200 ? 5.065 -7.403 0.046 1.00 94.88 200 ILE A O 1
ATOM 1618 N N . ASN A 1 201 ? 5.685 -9.213 1.204 1.00 94.56 201 ASN A N 1
ATOM 1619 C CA . ASN A 1 201 ? 5.872 -8.469 2.448 1.00 94.56 201 ASN A CA 1
ATOM 1620 C C . ASN A 1 201 ? 7.045 -7.493 2.341 1.00 94.56 201 ASN A C 1
ATOM 1622 O O . ASN A 1 201 ? 6.921 -6.343 2.762 1.00 94.56 201 ASN A O 1
ATOM 1626 N N . GLU A 1 202 ? 8.146 -7.931 1.733 1.00 94.94 202 GLU A N 1
ATOM 1627 C CA . GLU A 1 202 ? 9.314 -7.085 1.501 1.00 94.94 202 GLU A CA 1
ATOM 1628 C C . GLU A 1 202 ? 9.003 -5.967 0.498 1.00 94.94 202 GLU A C 1
ATOM 1630 O O . GLU A 1 202 ? 9.313 -4.805 0.756 1.00 94.94 202 GLU A O 1
ATOM 1635 N N . VAL A 1 203 ? 8.276 -6.280 -0.582 1.00 96.69 203 VAL A N 1
ATOM 1636 C CA . VAL A 1 203 ? 7.777 -5.281 -1.546 1.00 96.69 203 VAL A CA 1
ATOM 1637 C C . VAL A 1 203 ? 6.994 -4.173 -0.843 1.00 96.69 203 VAL A C 1
ATOM 1639 O O . VAL A 1 203 ? 7.281 -2.991 -1.032 1.00 96.69 203 VAL A O 1
ATOM 1642 N N . ILE A 1 204 ? 6.013 -4.543 -0.016 1.00 97.25 204 ILE A N 1
ATOM 1643 C CA . ILE A 1 204 ? 5.174 -3.595 0.728 1.00 97.25 204 ILE A CA 1
ATOM 1644 C C . ILE A 1 204 ? 6.036 -2.694 1.617 1.00 97.25 204 ILE A C 1
ATOM 1646 O O . ILE A 1 204 ? 5.885 -1.471 1.589 1.00 97.25 204 ILE A O 1
ATOM 1650 N N . ASN A 1 205 ? 6.961 -3.282 2.377 1.00 95.25 205 ASN A N 1
ATOM 1651 C CA . ASN A 1 205 ? 7.824 -2.540 3.291 1.00 95.25 205 ASN A CA 1
ATOM 1652 C C . ASN A 1 205 ? 8.739 -1.559 2.550 1.00 95.25 205 ASN A C 1
ATOM 1654 O O . ASN A 1 205 ? 8.887 -0.413 2.982 1.00 95.25 205 ASN A O 1
ATOM 1658 N N . GLN A 1 206 ? 9.314 -1.968 1.416 1.00 95.69 206 GLN A N 1
ATOM 1659 C CA . GLN A 1 206 ? 10.151 -1.092 0.596 1.00 95.69 206 GLN A CA 1
ATOM 1660 C C . GLN A 1 206 ? 9.354 0.063 -0.014 1.00 95.69 206 GLN A C 1
ATOM 1662 O O . GLN A 1 206 ? 9.844 1.193 -0.027 1.00 95.69 206 GLN A O 1
ATOM 1667 N N . ILE A 1 207 ? 8.124 -0.178 -0.479 1.00 96.62 207 ILE A N 1
ATOM 1668 C CA . ILE A 1 207 ? 7.256 0.892 -0.994 1.00 96.62 207 ILE A CA 1
ATOM 1669 C C . ILE A 1 207 ? 6.976 1.918 0.107 1.00 96.62 207 ILE A C 1
ATOM 1671 O O . ILE A 1 207 ? 7.190 3.111 -0.105 1.00 96.62 207 ILE A O 1
ATOM 1675 N N . VAL A 1 208 ? 6.558 1.470 1.297 1.00 96.06 208 VAL A N 1
ATOM 1676 C CA . VAL A 1 208 ? 6.285 2.379 2.422 1.00 96.06 208 VAL A CA 1
ATOM 1677 C C . VAL A 1 208 ? 7.537 3.161 2.805 1.00 96.06 208 VAL A C 1
ATOM 1679 O O . VAL A 1 208 ? 7.474 4.383 2.895 1.00 96.06 208 VAL A O 1
ATOM 1682 N N . LYS A 1 209 ? 8.689 2.496 2.948 1.00 93.62 209 LYS A N 1
ATOM 1683 C CA . LYS A 1 209 ? 9.963 3.149 3.284 1.00 93.62 209 LYS A CA 1
ATOM 1684 C C . LYS A 1 209 ? 10.342 4.254 2.292 1.00 93.62 209 LYS A C 1
ATOM 1686 O O . LYS A 1 209 ? 10.813 5.306 2.714 1.00 93.62 209 LYS A O 1
ATOM 1691 N N . ASN A 1 210 ? 10.143 4.026 0.994 1.00 92.25 210 ASN A N 1
ATOM 1692 C CA . ASN A 1 210 ? 10.506 4.993 -0.044 1.00 92.25 210 ASN A CA 1
ATOM 1693 C C . ASN A 1 210 ? 9.516 6.162 -0.141 1.00 92.25 210 ASN A C 1
ATOM 1695 O O . ASN A 1 210 ? 9.919 7.277 -0.459 1.00 92.25 210 ASN A O 1
ATOM 1699 N N . VAL A 1 211 ? 8.232 5.929 0.143 1.00 91.50 211 VAL A N 1
ATOM 1700 C CA . VAL A 1 211 ? 7.164 6.914 -0.084 1.00 91.50 211 VAL A CA 1
ATOM 1701 C C . VAL A 1 211 ? 6.826 7.723 1.173 1.00 91.50 211 VAL A C 1
ATOM 1703 O O . VAL A 1 211 ? 6.522 8.910 1.059 1.00 91.50 211 VAL A O 1
ATOM 1706 N N . VAL A 1 212 ? 6.903 7.134 2.373 1.00 88.50 212 VAL A N 1
ATOM 1707 C CA . VAL A 1 212 ? 6.412 7.764 3.617 1.00 88.50 212 VAL A CA 1
ATOM 1708 C C . VAL A 1 212 ? 7.079 9.111 3.904 1.00 88.50 212 VAL A C 1
ATOM 1710 O O . VAL A 1 212 ? 6.396 10.082 4.208 1.00 88.50 212 VAL A O 1
ATOM 1713 N N . GLY A 1 213 ? 8.389 9.225 3.665 1.00 83.19 213 GLY A N 1
ATOM 1714 C CA . GLY A 1 213 ? 9.123 10.475 3.879 1.00 83.19 213 GLY A CA 1
ATOM 1715 C C . GLY A 1 213 ? 8.682 11.633 2.975 1.00 83.19 213 GLY A C 1
ATOM 1716 O O . GLY A 1 213 ? 9.066 12.771 3.235 1.00 83.19 213 GLY A O 1
ATOM 1717 N N . PHE A 1 214 ? 7.904 11.364 1.923 1.00 80.75 214 PHE A N 1
ATOM 1718 C CA . PHE A 1 214 ? 7.288 12.371 1.053 1.00 80.75 214 PHE A CA 1
ATOM 1719 C C . PHE A 1 214 ? 5.839 12.650 1.436 1.00 80.75 214 PHE A C 1
ATOM 1721 O O . PHE A 1 214 ? 5.394 13.789 1.339 1.00 80.75 214 PHE A O 1
ATOM 1728 N N . VAL A 1 215 ? 5.125 11.618 1.888 1.00 81.06 215 VAL A N 1
ATOM 1729 C CA . VAL A 1 215 ? 3.770 11.723 2.444 1.00 81.06 215 VAL A CA 1
ATOM 1730 C C . VAL A 1 215 ? 3.774 12.664 3.652 1.00 81.06 215 VAL A C 1
ATOM 1732 O O . VAL A 1 215 ? 2.918 13.535 3.732 1.00 81.06 215 VAL A O 1
ATOM 1735 N N . ASP A 1 216 ? 4.787 12.566 4.516 1.00 78.88 216 ASP A N 1
ATOM 1736 C CA . ASP A 1 216 ? 4.916 13.395 5.724 1.00 78.88 216 ASP A CA 1
ATOM 1737 C C . ASP A 1 216 ? 5.304 14.864 5.452 1.00 78.88 216 ASP A C 1
ATOM 1739 O O . ASP A 1 216 ? 5.314 15.678 6.374 1.00 78.88 216 ASP A O 1
ATOM 1743 N N . ARG A 1 217 ? 5.643 15.229 4.205 1.00 73.62 217 ARG A N 1
ATOM 1744 C CA . ARG A 1 217 ? 5.999 16.611 3.813 1.00 73.62 217 ARG A CA 1
ATOM 1745 C C . ARG A 1 217 ? 4.814 17.425 3.272 1.00 73.62 217 ARG A C 1
ATOM 1747 O O . ARG A 1 217 ? 5.008 18.602 2.974 1.00 73.62 217 ARG A O 1
ATOM 1754 N N . GLN A 1 218 ? 3.652 16.797 3.071 1.00 62.41 218 GLN A N 1
ATOM 1755 C CA . GLN A 1 218 ? 2.435 17.399 2.496 1.00 62.41 218 GLN A CA 1
ATOM 1756 C C . GLN A 1 218 ? 1.515 17.969 3.582 1.00 62.41 218 GLN A C 1
ATOM 1758 O O . GLN A 1 218 ? 0.882 19.020 3.325 1.00 62.41 218 GLN A O 1
#